Protein AF-A0A0S7EIZ6-F1 (afdb_monomer)

Mean predicted aligned error: 7.86 Å

Secondary structure (DSSP, 8-state):
---------HHHHHHTT----TT-SSGGGTTHHHHHSTTS--SSTTS---THHHHHTTT--SSHHHHHHHHHHIIIIIHHHHHHH-HHHHHHHHHHHHHHHHHHHHHH-TTS---SSHHHHHHHHHHHHHHHHHTTTT-S-HHHHHHHHHHHHHHHHHHTTSTT--HHHHHHHHHHHHHHHHH-

InterPro domains:
  IPR022764 Peptidase S54, rhomboid domain [PF01694] (49-183)
  IPR035952 Rhomboid-like superfamily [G3DSA:1.20.1540.10] (25-184)
  IPR035952 Rhomboid-like superfamily [SSF144091] (43-183)
  IPR051512 Inactive Rhomboid [PTHR45965] (1-184)

Sequence (184 aa):
TKGRCEITSREYCDFMHGYFHEEATLCSQVACMDDVCGLLPFLHPQIPDQFSRLWLSLFLHAGVLHCLVSVFFQMSVLRDLEKLAGWLRISIIYLLSGVTGNLASAIFLPYRAEVGPAGSQFGILACLFVELFQSWQILERPWRAFTKLAAISVFFFSFGLLPWIDNFAHVCGFLSGFFLSFAF

Nearest PDB structures (foldseek):
  8snl-assembly1_B  TM=8.387E-01  e=2.506E-16  Homo sapiens
  6pj9-assembly1_A  TM=7.456E-01  e=3.341E-04  Escherichia coli
  6pjr-assembly1_A  TM=7.896E-01  e=1.558E-03  Escherichia coli
  6pj8-assembly1_A  TM=7.441E-01  e=2.691E-03  Escherichia coli
  4qnz-assembly1_A  TM=6.427E-01  e=1.809E-03  Escherichia coli str. K-12 substr. MC4100

Foldseek 3Di:
DQDDDDPDDPVVCVVVVHDDDPVDPDPLQDLCCCSVVVPDDDPDSRDPPPPVCLQVLAVDAPDDVRVVVQVVLCVPQVVVVCVVVNDVLLVVQQRVQQSQLLVQC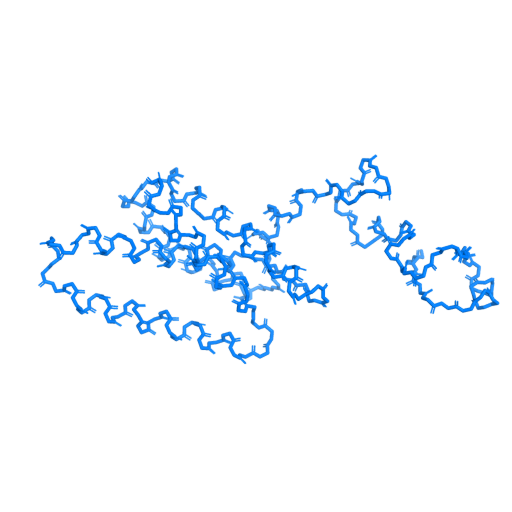CVVPVPDDHGHSLSSSLLSLLLVVVVLVVCVVVDPCSVVVVVVSVVVLVVVLVCCVDPPRRNSSNVSSNVSSNVSSVVD

Organism: NCBI:txid188132

Radius of gyration: 21.21 Å; Cα contacts (8 Å, |Δi|>4): 204; chains: 1; bounding box: 48×32×67 Å

pLDDT: mean 88.48, std 9.5, range [41.59, 97.62]

Solvent-accessible surface area (backbone atoms only — not comparable to full-atom values): 10431 Å² total; per-residue (Å²): 131,86,86,75,84,72,97,71,55,65,70,58,32,56,73,69,72,54,85,78,62,90,91,47,93,50,66,83,73,43,76,45,52,56,76,76,52,59,89,54,85,66,92,45,87,92,47,98,70,66,66,64,52,56,64,52,31,44,77,37,57,92,40,70,68,57,42,53,54,52,50,52,46,40,70,57,55,48,49,53,47,28,74,73,70,34,59,69,53,48,50,51,32,32,52,54,7,20,38,47,0,53,50,44,26,49,70,78,38,72,91,55,92,79,60,28,42,58,11,12,55,31,5,49,54,26,30,53,51,52,54,48,63,73,41,39,88,76,43,95,53,43,68,61,54,47,52,52,53,49,52,54,50,53,53,57,58,53,53,32,75,41,90,94,41,65,46,52,14,33,51,41,0,21,54,44,6,38,56,43,54,73,76,100

Structure (mmCIF, N/CA/C/O backbone):
data_AF-A0A0S7EIZ6-F1
#
_entry.id   AF-A0A0S7EIZ6-F1
#
loop_
_atom_site.group_PDB
_atom_site.id
_atom_site.type_symbol
_atom_site.label_atom_id
_atom_site.label_alt_id
_atom_site.label_comp_id
_atom_site.label_asym_id
_atom_site.label_entity_id
_atom_site.label_seq_id
_atom_site.pdbx_PDB_ins_code
_atom_site.Cartn_x
_atom_site.Cartn_y
_atom_site.Cartn_z
_atom_site.occupancy
_atom_site.B_iso_or_equiv
_atom_site.auth_seq_id
_atom_site.auth_comp_id
_atom_site.auth_asym_id
_atom_site.auth_atom_id
_atom_site.pdbx_PDB_model_num
ATOM 1 N N . THR A 1 1 ? 8.804 0.385 -34.690 1.00 41.59 1 THR A N 1
ATOM 2 C CA . THR A 1 1 ? 9.490 -0.887 -34.370 1.00 41.59 1 THR A CA 1
ATOM 3 C C . THR A 1 1 ? 9.829 -0.853 -32.897 1.00 41.59 1 THR A C 1
ATOM 5 O O . THR A 1 1 ? 10.425 0.119 -32.466 1.00 41.59 1 THR A O 1
ATOM 8 N N . LYS A 1 2 ? 9.354 -1.812 -32.091 1.00 50.50 2 LYS A N 1
ATOM 9 C CA . LYS A 1 2 ? 9.705 -1.857 -30.661 1.00 50.50 2 LYS A CA 1
ATOM 10 C C . LYS A 1 2 ? 11.176 -2.263 -30.558 1.00 50.50 2 LYS A C 1
ATOM 12 O O . LYS A 1 2 ? 11.486 -3.390 -30.941 1.00 50.50 2 LYS A O 1
ATOM 17 N N . GLY A 1 3 ? 12.046 -1.362 -30.104 1.00 61.06 3 GLY A N 1
ATOM 18 C CA . GLY A 1 3 ? 13.404 -1.727 -29.707 1.00 61.06 3 GLY A CA 1
ATOM 19 C C . GLY A 1 3 ? 13.318 -2.788 -28.614 1.00 61.06 3 GLY A C 1
ATOM 20 O O . GLY A 1 3 ? 12.501 -2.676 -27.700 1.00 61.06 3 GLY A O 1
ATOM 21 N N . ARG A 1 4 ? 14.065 -3.881 -28.758 1.00 68.44 4 ARG A N 1
ATOM 22 C CA . ARG A 1 4 ? 14.207 -4.898 -27.714 1.00 68.44 4 ARG A CA 1
ATOM 23 C C . ARG A 1 4 ? 15.668 -4.907 -27.313 1.00 68.44 4 ARG A C 1
ATOM 25 O O . ARG A 1 4 ? 16.526 -5.076 -28.173 1.00 68.44 4 ARG A O 1
ATOM 32 N N . CYS A 1 5 ? 15.938 -4.710 -26.030 1.00 75.88 5 CYS A N 1
ATOM 33 C CA . CYS A 1 5 ? 17.260 -4.960 -25.485 1.00 75.88 5 CYS A CA 1
ATOM 34 C C . CYS A 1 5 ? 17.350 -6.441 -25.126 1.00 75.88 5 CYS A C 1
ATOM 36 O O . CYS A 1 5 ? 16.536 -6.949 -24.355 1.00 75.88 5 CYS A O 1
ATOM 38 N N . GLU A 1 6 ? 18.311 -7.130 -25.720 1.00 77.94 6 GLU A N 1
ATOM 39 C CA . GLU A 1 6 ? 18.536 -8.555 -25.527 1.00 77.94 6 GLU A CA 1
ATOM 40 C C . GLU A 1 6 ? 20.036 -8.780 -25.355 1.00 77.94 6 GLU A C 1
ATOM 42 O O . GLU A 1 6 ? 20.843 -8.193 -26.078 1.00 77.94 6 GLU A O 1
ATOM 47 N N . ILE A 1 7 ? 20.412 -9.610 -24.381 1.00 82.81 7 ILE A N 1
ATOM 48 C CA . ILE A 1 7 ? 21.804 -10.026 -24.211 1.00 82.81 7 ILE A CA 1
ATOM 49 C C . ILE A 1 7 ? 22.096 -11.029 -25.323 1.00 82.81 7 ILE A C 1
ATOM 51 O O . ILE A 1 7 ? 21.592 -12.150 -25.309 1.00 82.81 7 ILE A O 1
ATOM 55 N N . THR A 1 8 ? 22.877 -10.605 -26.308 1.00 87.00 8 THR A N 1
ATOM 56 C CA . THR A 1 8 ? 23.154 -11.377 -27.521 1.00 87.00 8 THR A CA 1
ATOM 57 C C . THR A 1 8 ? 24.602 -11.181 -27.972 1.00 87.00 8 THR A C 1
ATOM 59 O O . THR A 1 8 ? 25.347 -10.429 -27.346 1.00 87.00 8 THR A O 1
ATOM 62 N N . SER A 1 9 ? 25.040 -11.879 -29.020 1.00 90.50 9 SER A N 1
ATOM 63 C CA . SER A 1 9 ? 26.362 -11.660 -29.617 1.00 90.50 9 SER A CA 1
ATOM 64 C C . SER A 1 9 ? 26.384 -10.385 -30.467 1.00 90.50 9 SER A C 1
ATOM 66 O O . SER A 1 9 ? 25.357 -9.962 -31.005 1.00 90.50 9 SER A O 1
ATOM 68 N N . ARG A 1 10 ? 27.570 -9.780 -30.638 1.00 89.75 10 ARG A N 1
ATOM 69 C CA . ARG A 1 10 ? 27.755 -8.610 -31.518 1.00 89.75 10 ARG A CA 1
ATOM 70 C C . ARG A 1 10 ? 27.258 -8.888 -32.936 1.00 89.75 10 ARG A C 1
ATOM 72 O O . ARG A 1 10 ? 26.499 -8.098 -33.476 1.00 89.75 10 ARG A O 1
ATOM 79 N N . GLU A 1 11 ? 27.601 -10.052 -33.479 1.00 93.56 11 GLU A N 1
ATOM 80 C CA . GLU A 1 11 ? 27.203 -10.487 -34.823 1.00 93.56 11 GLU A CA 1
ATOM 81 C C . GLU A 1 11 ? 25.679 -10.515 -35.002 1.00 93.56 11 GLU A C 1
ATOM 83 O O . GLU A 1 11 ? 25.159 -10.065 -36.020 1.00 93.56 11 GLU A O 1
ATOM 88 N N . TYR A 1 12 ? 24.949 -11.013 -33.999 1.00 90.31 12 TYR A N 1
ATOM 89 C CA . TYR A 1 12 ? 23.490 -11.047 -34.038 1.00 90.31 12 TYR A CA 1
ATOM 90 C C . TYR A 1 12 ? 22.878 -9.649 -33.883 1.00 90.31 12 TYR A C 1
ATOM 92 O O . TYR A 1 12 ? 21.894 -9.328 -34.549 1.00 90.31 12 TYR A O 1
ATOM 100 N N . CYS A 1 13 ? 23.460 -8.798 -33.033 1.00 88.50 13 CYS A N 1
ATOM 101 C CA . CYS A 1 13 ? 23.033 -7.406 -32.892 1.00 88.50 13 CYS A CA 1
ATOM 102 C C . CYS A 1 13 ? 23.200 -6.634 -34.212 1.00 88.50 13 CYS A C 1
ATOM 104 O O . CYS A 1 13 ? 22.254 -5.983 -34.659 1.00 88.50 13 CYS A O 1
ATOM 106 N N . ASP A 1 14 ? 24.352 -6.789 -34.869 1.00 91.38 14 ASP A N 1
ATOM 107 C CA . ASP A 1 14 ? 24.655 -6.176 -36.165 1.00 91.38 14 ASP A CA 1
ATOM 108 C C . ASP A 1 14 ? 23.713 -6.696 -37.263 1.00 91.38 14 ASP A C 1
ATOM 110 O O . ASP A 1 14 ? 23.188 -5.913 -38.059 1.00 91.38 14 ASP A O 1
ATOM 114 N N . PHE A 1 15 ? 23.425 -8.005 -37.268 1.00 93.19 15 PHE A N 1
ATOM 115 C CA . PHE A 1 15 ? 22.455 -8.627 -38.177 1.00 93.19 15 PHE A CA 1
ATOM 116 C C . PHE A 1 15 ? 21.044 -8.043 -38.023 1.00 93.19 15 PHE A C 1
ATOM 118 O O . PHE A 1 15 ? 20.347 -7.823 -39.012 1.00 93.19 15 PHE A O 1
ATOM 125 N N . MET A 1 16 ? 20.630 -7.752 -36.790 1.00 89.44 16 MET A N 1
ATOM 126 C CA . MET A 1 16 ? 19.333 -7.143 -36.484 1.00 89.44 16 MET A CA 1
ATOM 127 C C . MET A 1 16 ? 19.317 -5.616 -36.659 1.00 89.44 16 MET A C 1
ATOM 129 O O . MET A 1 16 ? 18.307 -4.984 -36.343 1.00 89.44 16 MET A O 1
ATOM 133 N N . HIS A 1 17 ? 20.408 -5.018 -37.155 1.00 89.00 17 HIS A N 1
ATOM 134 C CA . HIS A 1 17 ? 20.597 -3.567 -37.256 1.00 89.00 17 HIS A CA 1
ATOM 135 C C . HIS A 1 17 ? 20.418 -2.840 -35.908 1.00 89.00 17 HIS A C 1
ATOM 137 O O . HIS A 1 17 ? 19.857 -1.743 -35.846 1.00 89.00 17 HIS A O 1
ATOM 143 N N . GLY A 1 18 ? 20.854 -3.480 -34.820 1.00 82.12 18 GLY A N 1
ATOM 144 C CA . GLY A 1 18 ? 20.857 -2.929 -33.468 1.00 82.12 18 GLY A CA 1
ATOM 145 C C . GLY A 1 18 ? 22.129 -2.139 -33.139 1.00 82.12 18 GLY A C 1
ATOM 146 O O . GLY A 1 18 ? 23.011 -1.962 -33.975 1.00 82.12 18 GLY A O 1
ATOM 147 N N . TYR A 1 19 ? 22.220 -1.662 -31.896 1.00 84.62 19 TYR A N 1
ATOM 148 C CA . TYR A 1 19 ? 23.413 -1.009 -31.354 1.00 84.62 19 TYR A CA 1
ATOM 149 C C . TYR A 1 19 ? 23.978 -1.846 -30.200 1.00 84.62 19 TYR A C 1
ATOM 151 O O . TYR A 1 19 ? 23.283 -2.099 -29.212 1.00 84.62 19 TYR A O 1
ATOM 159 N N . PHE A 1 20 ? 25.229 -2.295 -30.335 1.00 86.50 20 PHE A N 1
ATOM 160 C CA . PHE A 1 20 ? 25.876 -3.195 -29.380 1.00 86.50 20 PHE A CA 1
ATOM 161 C C . PHE A 1 20 ? 26.676 -2.425 -28.323 1.00 86.50 20 PHE A C 1
ATOM 163 O O . PHE A 1 20 ? 27.546 -1.622 -28.659 1.00 86.50 20 PHE A O 1
ATOM 170 N N . HIS A 1 21 ? 26.436 -2.712 -27.043 1.00 85.88 21 HIS A N 1
ATOM 171 C CA . HIS A 1 21 ? 27.147 -2.093 -25.922 1.00 85.88 21 HIS A CA 1
ATOM 172 C C . HIS A 1 21 ? 28.127 -3.091 -25.285 1.00 85.88 21 HIS A C 1
ATOM 174 O O . HIS A 1 21 ? 27.709 -3.954 -24.522 1.00 85.88 21 HIS A O 1
ATOM 180 N N . GLU A 1 22 ? 29.428 -2.969 -25.574 1.00 84.00 22 GLU A N 1
ATOM 181 C CA . GLU A 1 22 ? 30.459 -3.900 -25.062 1.00 84.00 22 GLU A CA 1
ATOM 182 C C . GLU A 1 22 ? 30.686 -3.815 -23.549 1.00 84.00 22 GLU A C 1
ATOM 184 O O . GLU A 1 22 ? 31.005 -4.819 -22.920 1.00 84.00 22 GLU A O 1
ATOM 189 N N . GLU A 1 23 ? 30.523 -2.630 -22.959 1.00 82.19 23 GLU A N 1
ATOM 190 C CA . GLU A 1 23 ? 30.764 -2.401 -21.526 1.00 82.19 23 GLU A CA 1
ATOM 191 C C . GLU A 1 23 ? 29.553 -2.753 -20.644 1.00 82.19 23 GLU A C 1
ATOM 193 O O . GLU A 1 23 ? 29.640 -2.719 -19.416 1.00 82.19 23 GLU A O 1
ATOM 198 N N . ALA A 1 24 ? 28.418 -3.102 -21.257 1.00 77.81 24 ALA A N 1
ATOM 199 C CA . ALA A 1 24 ? 27.192 -3.450 -20.555 1.00 77.81 24 ALA A CA 1
ATOM 200 C C . ALA A 1 24 ? 27.045 -4.974 -20.460 1.00 77.81 24 ALA A C 1
ATOM 202 O O . ALA A 1 24 ? 26.916 -5.672 -21.462 1.00 77.81 24 ALA A O 1
ATOM 203 N N . THR A 1 25 ? 27.021 -5.494 -19.236 1.00 73.00 25 THR A N 1
ATOM 204 C CA . THR A 1 25 ? 26.761 -6.909 -18.943 1.00 73.00 25 THR A CA 1
ATOM 205 C C . THR A 1 25 ? 25.290 -7.180 -18.618 1.00 73.00 25 THR A C 1
ATOM 207 O O . THR A 1 25 ? 24.849 -8.325 -18.701 1.00 73.00 25 THR A O 1
ATOM 210 N N . LEU A 1 26 ? 24.507 -6.142 -18.294 1.00 69.06 26 LEU A N 1
ATOM 211 C CA . LEU A 1 26 ? 23.059 -6.202 -18.079 1.00 69.06 26 LEU A CA 1
ATOM 212 C C . LEU A 1 26 ? 22.307 -5.203 -18.968 1.00 69.06 26 LEU A C 1
ATOM 214 O O . LEU A 1 26 ? 22.746 -4.071 -19.167 1.00 69.06 26 LEU A O 1
ATOM 218 N N . CYS A 1 27 ? 21.094 -5.569 -19.400 1.00 66.38 27 CYS A N 1
ATOM 219 C CA . CYS A 1 27 ? 20.189 -4.675 -20.140 1.00 66.38 27 CYS A CA 1
ATOM 220 C C . CYS A 1 27 ? 19.827 -3.393 -19.369 1.00 66.38 27 CYS A C 1
ATOM 222 O O . CYS A 1 27 ? 19.434 -2.399 -19.972 1.00 66.38 27 CYS A O 1
ATOM 224 N N . SER A 1 28 ? 19.954 -3.397 -18.040 1.00 63.25 28 SER A N 1
ATOM 225 C CA . SER A 1 28 ? 19.718 -2.221 -17.197 1.00 63.25 28 SER A CA 1
ATOM 226 C C . SER A 1 28 ? 20.809 -1.151 -17.309 1.00 63.25 28 SER A C 1
ATOM 228 O O . SER A 1 28 ? 20.596 -0.040 -16.843 1.00 63.25 28 SER A O 1
ATOM 230 N N . GLN A 1 29 ? 21.976 -1.476 -17.880 1.00 65.56 29 GLN A N 1
ATOM 231 C CA . GLN A 1 29 ? 23.107 -0.549 -18.054 1.00 65.56 29 GLN A CA 1
ATOM 232 C C . GLN A 1 29 ? 23.065 0.201 -19.392 1.00 65.56 29 GLN A C 1
ATOM 234 O O . GLN A 1 29 ? 23.921 1.037 -19.667 1.00 65.56 29 GLN A O 1
ATOM 239 N N . VAL A 1 30 ? 22.084 -0.105 -20.237 1.00 71.56 30 VAL A N 1
ATOM 240 C CA . VAL A 1 30 ? 21.821 0.611 -21.486 1.00 71.56 30 VAL A CA 1
ATOM 241 C C . VAL A 1 30 ? 20.496 1.358 -21.359 1.00 71.56 30 VAL A C 1
ATOM 243 O O . VAL A 1 30 ? 19.692 1.042 -20.480 1.00 71.56 30 VAL A O 1
ATOM 246 N N . ALA A 1 31 ? 20.234 2.327 -22.243 1.00 67.31 31 ALA A N 1
ATOM 247 C CA . ALA A 1 31 ? 19.031 3.178 -22.235 1.00 67.31 31 ALA A CA 1
ATOM 248 C C . ALA A 1 31 ? 17.704 2.423 -22.510 1.00 67.31 31 ALA A C 1
ATOM 250 O O . ALA A 1 31 ? 16.723 2.999 -22.962 1.00 67.31 31 ALA A O 1
ATOM 251 N N . CYS A 1 32 ? 17.651 1.122 -22.225 1.00 68.19 32 CYS A N 1
ATOM 252 C CA . CYS A 1 32 ? 16.447 0.308 -22.256 1.00 68.19 32 CYS A CA 1
ATOM 253 C C . CYS A 1 32 ? 15.482 0.655 -21.111 1.00 68.19 32 CYS A C 1
ATOM 255 O O . CYS A 1 32 ? 14.297 0.327 -21.197 1.00 68.19 32 CYS A O 1
ATOM 257 N N . MET A 1 33 ? 15.957 1.302 -20.036 1.00 68.56 33 MET A N 1
ATOM 258 C CA . MET A 1 33 ? 15.058 1.762 -18.976 1.00 68.56 33 MET A CA 1
ATOM 259 C C . MET A 1 33 ? 14.028 2.755 -19.518 1.00 68.56 33 MET A C 1
ATOM 261 O O . MET A 1 33 ? 12.870 2.619 -19.153 1.00 68.56 33 MET A O 1
ATOM 265 N N . ASP A 1 34 ? 14.370 3.659 -20.438 1.00 69.69 34 ASP A N 1
ATOM 266 C CA . ASP A 1 34 ? 13.396 4.581 -21.050 1.00 69.69 34 ASP A CA 1
ATOM 267 C C . ASP A 1 34 ? 12.267 3.832 -21.778 1.00 69.69 34 ASP A C 1
ATOM 269 O O . ASP A 1 34 ? 11.090 4.154 -21.602 1.00 69.69 34 ASP A O 1
ATOM 273 N N . ASP A 1 35 ? 12.607 2.778 -22.522 1.00 68.62 35 ASP A N 1
ATOM 274 C CA . ASP A 1 35 ? 11.641 1.981 -23.287 1.00 68.62 35 ASP A CA 1
ATOM 275 C C . ASP A 1 35 ? 10.725 1.128 -22.393 1.00 68.62 35 ASP A C 1
ATOM 277 O O . ASP A 1 35 ? 9.543 0.936 -22.694 1.00 68.62 35 ASP A O 1
ATOM 281 N N . VAL A 1 36 ? 11.252 0.603 -21.282 1.00 71.94 36 VAL A N 1
ATOM 282 C CA . VAL A 1 36 ? 10.493 -0.235 -20.334 1.00 71.94 36 VAL A CA 1
ATOM 283 C C . VAL A 1 36 ? 9.714 0.625 -19.335 1.00 71.94 36 VAL A C 1
ATOM 285 O O . VAL A 1 36 ? 8.592 0.297 -18.943 1.00 71.94 36 VAL A O 1
ATOM 288 N N . CYS A 1 37 ? 10.295 1.750 -18.930 1.00 76.31 37 CYS A N 1
ATOM 289 C CA . CYS A 1 37 ? 9.823 2.620 -17.866 1.00 76.31 37 CYS A CA 1
ATOM 290 C C . CYS A 1 37 ? 9.266 3.966 -18.380 1.00 76.31 37 CYS A C 1
ATOM 292 O O . CYS A 1 37 ? 9.283 4.961 -17.653 1.00 76.31 37 CYS A O 1
ATOM 294 N N . GLY A 1 38 ? 8.680 3.982 -19.578 1.00 73.56 38 GLY A N 1
ATOM 295 C CA . GLY A 1 38 ? 8.291 5.196 -20.308 1.00 73.56 38 GLY A CA 1
ATOM 296 C C . GLY A 1 38 ? 7.014 5.931 -19.871 1.00 73.56 38 GLY A C 1
ATOM 297 O O . GLY A 1 38 ? 6.439 6.652 -20.680 1.00 73.56 38 GLY A O 1
ATOM 298 N N . LEU A 1 39 ? 6.525 5.768 -18.632 1.00 80.62 39 LEU A N 1
ATOM 299 C CA . LEU A 1 39 ? 5.374 6.565 -18.160 1.00 80.62 39 LEU A CA 1
ATOM 300 C C . LEU A 1 39 ? 5.742 8.054 -18.026 1.00 80.62 39 LEU A C 1
ATOM 302 O O . LEU A 1 39 ? 4.926 8.927 -18.307 1.00 80.62 39 LEU A O 1
ATOM 306 N N . LEU A 1 40 ? 6.970 8.327 -17.584 1.00 82.44 40 LEU A N 1
ATOM 307 C CA . LEU A 1 40 ? 7.569 9.654 -17.456 1.00 82.44 40 LEU A CA 1
ATOM 308 C C . LEU A 1 40 ? 9.020 9.568 -17.958 1.00 82.44 40 LEU A C 1
ATOM 310 O O . LEU A 1 40 ? 9.629 8.514 -17.794 1.00 82.44 40 LEU A O 1
ATOM 314 N N . PRO A 1 41 ? 9.592 10.625 -18.556 1.00 81.00 41 PRO A N 1
ATOM 315 C CA . PRO A 1 41 ? 11.003 10.620 -18.938 1.00 81.00 41 PRO A CA 1
ATOM 316 C C . PRO A 1 41 ? 11.911 10.619 -17.697 1.00 81.00 41 PRO A C 1
ATOM 318 O O . PRO A 1 41 ? 11.531 11.155 -16.653 1.00 81.00 41 PRO A O 1
ATOM 321 N N . PHE A 1 42 ? 13.104 10.033 -17.808 1.00 82.00 42 PHE A N 1
ATOM 322 C CA . PHE A 1 42 ? 14.162 10.171 -16.800 1.00 82.00 42 PHE A CA 1
ATOM 323 C C . PHE A 1 42 ? 14.793 11.569 -16.916 1.00 82.00 42 PHE A C 1
ATOM 325 O O . PHE A 1 42 ? 15.006 12.056 -18.028 1.00 82.00 42 PHE A O 1
ATOM 332 N N . LEU A 1 43 ? 15.099 12.238 -15.795 1.00 84.56 43 LEU A N 1
ATOM 333 C CA . LEU A 1 43 ? 15.853 13.505 -15.828 1.00 84.56 43 LEU A CA 1
ATOM 334 C C . LEU A 1 43 ? 17.332 13.226 -16.096 1.00 84.56 43 LEU A C 1
ATOM 336 O O . LEU A 1 43 ? 17.990 13.982 -16.810 1.00 84.56 43 LEU A O 1
ATOM 340 N N . HIS A 1 44 ? 17.843 12.125 -15.543 1.00 80.06 44 HIS A N 1
ATOM 341 C CA . HIS A 1 44 ? 19.197 11.639 -15.784 1.00 80.06 44 HIS A CA 1
ATOM 342 C C . HIS A 1 44 ? 19.156 10.208 -16.342 1.00 80.06 44 HIS A C 1
ATOM 344 O O . HIS A 1 44 ? 18.901 9.281 -15.580 1.00 80.06 44 HIS A O 1
ATOM 350 N N . PRO A 1 45 ? 19.497 9.985 -17.627 1.00 72.50 45 PRO A N 1
ATOM 351 C CA . PRO A 1 45 ? 19.406 8.665 -18.271 1.00 72.50 45 PRO A CA 1
ATOM 352 C C . PRO A 1 45 ? 20.225 7.543 -17.611 1.00 72.50 45 PRO A C 1
ATOM 354 O O . PRO A 1 45 ? 20.000 6.370 -17.881 1.00 72.50 45 PRO A O 1
ATOM 357 N N . GLN A 1 46 ? 21.200 7.898 -16.770 1.00 70.69 46 GLN A N 1
ATOM 358 C CA . GLN A 1 46 ? 22.090 6.963 -16.073 1.00 70.69 46 GLN A CA 1
ATOM 359 C C . GLN A 1 46 ? 21.664 6.686 -14.621 1.00 70.69 46 GLN A C 1
ATOM 361 O O . GLN A 1 46 ? 22.329 5.922 -13.923 1.00 70.69 46 GLN A O 1
ATOM 366 N N . ILE A 1 47 ? 20.601 7.333 -14.127 1.00 78.38 47 ILE A N 1
ATOM 367 C CA . ILE A 1 47 ? 20.157 7.241 -12.732 1.00 78.38 47 ILE A CA 1
ATOM 368 C C . ILE A 1 47 ? 18.665 6.895 -12.708 1.00 78.38 47 ILE A C 1
ATOM 370 O O . ILE A 1 47 ? 17.871 7.610 -13.313 1.00 78.38 47 ILE A O 1
ATOM 374 N N . PRO A 1 48 ? 18.242 5.854 -11.968 1.00 76.44 48 PRO A N 1
ATOM 375 C CA . PRO A 1 48 ? 16.827 5.568 -11.786 1.00 76.44 48 PRO A CA 1
ATOM 376 C C . PRO A 1 48 ? 16.192 6.597 -10.837 1.00 76.44 48 PRO A C 1
ATOM 378 O O . PRO A 1 48 ? 16.151 6.409 -9.625 1.00 76.44 48 PRO A O 1
ATOM 381 N N . ASP A 1 49 ? 15.697 7.701 -11.390 1.00 84.81 49 ASP A N 1
ATOM 382 C CA . ASP A 1 49 ? 15.177 8.872 -10.667 1.00 84.81 49 ASP A CA 1
ATOM 383 C C . ASP A 1 49 ? 13.638 8.961 -10.643 1.00 84.81 49 ASP A C 1
ATOM 385 O O . ASP A 1 49 ? 13.048 9.931 -10.162 1.00 84.81 49 ASP A O 1
ATOM 389 N N . GLN A 1 50 ? 12.958 7.914 -11.106 1.00 86.06 50 GLN A N 1
ATOM 390 C CA . GLN A 1 50 ? 11.501 7.855 -11.213 1.00 86.06 50 GLN A CA 1
ATOM 391 C C . GLN A 1 50 ? 10.819 7.504 -9.879 1.00 86.06 50 GLN A C 1
ATOM 393 O O . GLN A 1 50 ? 10.049 6.546 -9.778 1.00 86.06 50 GLN A O 1
ATOM 398 N N . PHE A 1 51 ? 11.054 8.314 -8.845 1.00 87.38 51 PHE A N 1
ATOM 399 C CA . PHE A 1 51 ? 10.442 8.153 -7.517 1.00 87.38 51 PHE A CA 1
ATOM 400 C C . PHE A 1 51 ? 8.909 8.184 -7.541 1.00 87.38 51 PHE A C 1
ATOM 402 O O . PHE A 1 51 ? 8.257 7.606 -6.672 1.00 87.38 51 PHE A O 1
ATOM 409 N N . SER A 1 52 ? 8.312 8.805 -8.561 1.00 87.50 52 SER A N 1
ATOM 410 C CA . SER A 1 52 ? 6.866 8.782 -8.802 1.00 87.50 52 SER A CA 1
ATOM 411 C C . SER A 1 52 ? 6.300 7.362 -8.904 1.00 87.50 52 SER A C 1
ATOM 413 O O . SER A 1 52 ? 5.144 7.150 -8.544 1.00 87.50 52 SER A O 1
ATOM 415 N N . ARG A 1 53 ? 7.105 6.371 -9.313 1.00 87.94 53 ARG A N 1
ATOM 416 C CA . ARG A 1 53 ? 6.699 4.959 -9.377 1.00 87.94 53 ARG A CA 1
ATOM 417 C C . ARG A 1 53 ? 6.319 4.384 -8.024 1.00 87.94 53 ARG A C 1
ATOM 419 O O . ARG A 1 53 ? 5.379 3.599 -7.963 1.00 87.94 53 ARG A O 1
ATOM 426 N N . LEU A 1 54 ? 7.001 4.799 -6.954 1.00 88.06 54 LEU A N 1
ATOM 427 C CA . LEU A 1 54 ? 6.693 4.333 -5.602 1.00 88.06 54 LEU 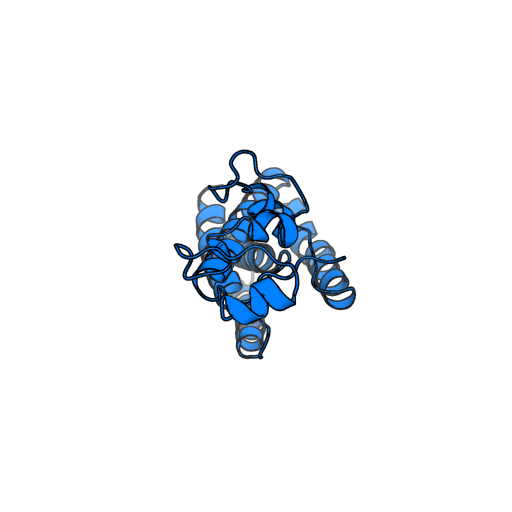A CA 1
ATOM 428 C C . LEU A 1 54 ? 5.255 4.704 -5.227 1.00 88.06 54 LEU A C 1
ATOM 430 O O . LEU A 1 54 ? 4.493 3.854 -4.780 1.00 88.06 54 LEU A O 1
ATOM 434 N N . TRP A 1 55 ? 4.853 5.941 -5.514 1.00 89.50 55 TRP A N 1
ATOM 435 C CA . TRP A 1 55 ? 3.517 6.448 -5.205 1.00 89.50 55 TRP A CA 1
ATOM 436 C C . TRP A 1 55 ? 2.453 5.945 -6.178 1.00 89.50 55 TRP A C 1
ATOM 438 O O . TRP A 1 55 ? 1.387 5.505 -5.761 1.00 89.50 55 TRP A O 1
ATOM 448 N N . LEU A 1 56 ? 2.736 5.979 -7.483 1.00 91.50 56 LEU A N 1
ATOM 449 C CA . LEU A 1 56 ? 1.777 5.575 -8.513 1.00 91.50 56 LEU A CA 1
ATOM 450 C C . LEU A 1 56 ? 1.448 4.083 -8.446 1.00 91.50 56 LEU A C 1
ATOM 452 O O . LEU A 1 56 ? 0.313 3.707 -8.735 1.00 91.50 56 LEU A O 1
ATOM 456 N N . SER A 1 57 ? 2.401 3.248 -8.016 1.00 92.12 57 SER A N 1
ATOM 457 C CA . SER A 1 57 ? 2.182 1.807 -7.848 1.00 92.12 57 SER A CA 1
ATOM 458 C C . SER A 1 57 ? 0.974 1.487 -6.960 1.00 92.12 57 SER A C 1
ATOM 460 O O . SER A 1 57 ? 0.286 0.507 -7.224 1.00 92.12 57 SER A O 1
ATOM 462 N N . LEU A 1 58 ? 0.654 2.348 -5.986 1.00 94.00 58 LEU A N 1
ATOM 463 C CA . LEU A 1 58 ? -0.460 2.178 -5.046 1.00 94.00 58 LEU A CA 1
ATOM 464 C C . LEU A 1 58 ? -1.839 2.273 -5.702 1.00 94.00 58 LEU A C 1
ATOM 466 O O . LEU A 1 58 ? -2.804 1.694 -5.205 1.00 94.00 58 LEU A O 1
ATOM 470 N N . PHE A 1 59 ? -1.944 3.023 -6.798 1.00 92.88 59 PHE A N 1
ATOM 471 C CA . PHE A 1 59 ? -3.208 3.278 -7.492 1.00 92.88 59 PHE A CA 1
ATOM 472 C C . PHE A 1 59 ? -3.429 2.323 -8.673 1.00 92.88 59 PHE A C 1
ATOM 474 O O . PHE A 1 59 ? -4.548 2.186 -9.173 1.00 92.88 59 PHE A O 1
ATOM 481 N N . LEU A 1 60 ? -2.373 1.640 -9.118 1.00 93.00 60 LEU A N 1
ATOM 482 C CA . LEU A 1 60 ? -2.431 0.673 -10.208 1.00 93.00 60 LEU A CA 1
ATOM 483 C C . LEU A 1 60 ? -2.951 -0.675 -9.714 1.00 93.00 60 LEU A C 1
ATOM 485 O O . LEU A 1 60 ? -2.659 -1.095 -8.608 1.00 93.00 60 LEU A O 1
ATOM 489 N N . HIS A 1 61 ? -3.700 -1.388 -10.548 1.00 93.81 61 HIS A N 1
ATOM 490 C CA . HIS A 1 61 ? -4.196 -2.720 -10.214 1.00 93.81 61 HIS A CA 1
ATOM 491 C C . HIS A 1 61 ? -3.896 -3.683 -11.358 1.00 93.81 61 HIS A C 1
ATOM 493 O O . HIS A 1 61 ? -4.055 -3.336 -12.526 1.00 93.81 61 HIS A O 1
ATOM 499 N N . ALA A 1 62 ? -3.508 -4.913 -11.019 1.00 89.75 62 ALA A N 1
ATOM 500 C CA . ALA A 1 62 ? -3.165 -5.950 -11.997 1.00 89.75 62 ALA A CA 1
ATOM 501 C C . ALA A 1 62 ? -4.350 -6.382 -12.892 1.00 89.75 62 ALA A C 1
ATOM 503 O O . ALA A 1 62 ? -4.147 -6.988 -13.940 1.00 89.75 62 ALA A O 1
ATOM 504 N N . GLY A 1 63 ? -5.591 -6.081 -12.495 1.00 91.69 63 GLY A N 1
ATOM 505 C CA . GLY A 1 63 ? -6.786 -6.381 -13.280 1.00 91.69 63 GLY A CA 1
ATOM 506 C C . GLY A 1 63 ? -8.079 -5.910 -12.614 1.00 91.69 63 GLY A C 1
ATOM 507 O O . GLY A 1 63 ? -8.075 -5.427 -11.481 1.00 91.69 63 GLY A O 1
ATOM 508 N N . VAL A 1 64 ? -9.204 -6.086 -13.316 1.00 94.88 64 VAL A N 1
ATOM 509 C CA . VAL A 1 64 ? -10.531 -5.621 -12.867 1.00 94.88 64 VAL A CA 1
ATOM 510 C C . VAL A 1 64 ? -10.951 -6.288 -11.559 1.00 94.88 64 VAL A C 1
ATOM 512 O O . VAL A 1 64 ? -11.396 -5.600 -10.648 1.00 94.88 64 VAL A O 1
ATOM 515 N N . LEU A 1 65 ? -10.763 -7.607 -11.428 1.00 91.69 65 LEU A N 1
ATOM 516 C CA . LEU A 1 65 ? -11.116 -8.326 -10.200 1.00 91.69 65 LEU A CA 1
ATOM 517 C C . LEU A 1 65 ? -10.305 -7.823 -8.998 1.00 91.69 65 LEU A C 1
ATOM 519 O O . LEU A 1 65 ? -10.876 -7.570 -7.943 1.00 91.69 65 LEU A O 1
ATOM 523 N N . HIS A 1 66 ? -8.995 -7.626 -9.179 1.00 91.31 66 HIS A N 1
ATOM 524 C CA . HIS A 1 66 ? -8.130 -7.073 -8.138 1.00 91.31 66 HIS A CA 1
ATOM 525 C C . HIS A 1 66 ? -8.598 -5.665 -7.730 1.00 91.31 66 HIS A C 1
ATOM 527 O O . HIS A 1 66 ? -8.755 -5.395 -6.544 1.00 91.31 66 HIS A O 1
ATOM 533 N N . CYS A 1 67 ? -8.922 -4.801 -8.696 1.00 95.06 67 CYS A N 1
ATOM 534 C CA . CYS A 1 67 ? -9.478 -3.474 -8.425 1.00 95.06 67 CYS A CA 1
ATOM 535 C C . CYS A 1 67 ? -10.798 -3.535 -7.636 1.00 95.06 67 CYS A C 1
ATOM 537 O O . CYS A 1 67 ? -10.939 -2.859 -6.620 1.00 95.06 67 CYS A O 1
ATOM 539 N N . LEU A 1 68 ? -11.744 -4.385 -8.046 1.00 96.06 68 LEU A N 1
ATOM 540 C CA . LEU A 1 68 ? -13.038 -4.522 -7.370 1.00 96.06 68 LEU A CA 1
ATOM 541 C C . LEU A 1 68 ? -12.890 -4.977 -5.914 1.00 96.06 68 LEU A C 1
ATOM 543 O O . LEU A 1 68 ? -13.537 -4.412 -5.033 1.00 96.06 68 LEU A O 1
ATOM 547 N N . VAL A 1 69 ? -12.028 -5.963 -5.653 1.00 92.31 69 VAL A N 1
ATOM 548 C CA . VAL A 1 69 ? -11.756 -6.444 -4.289 1.00 92.31 69 VAL A CA 1
ATOM 549 C C . VAL A 1 69 ? -11.112 -5.342 -3.447 1.00 92.31 69 VAL A C 1
ATOM 551 O O . VAL A 1 69 ? -11.537 -5.113 -2.313 1.00 92.31 69 VAL A O 1
ATOM 554 N N . SER A 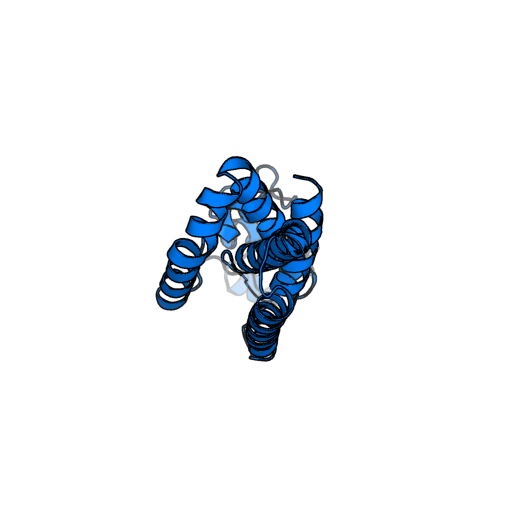1 70 ? -10.148 -4.610 -4.009 1.00 94.06 70 SER A N 1
ATOM 555 C CA . SER A 1 70 ? -9.482 -3.509 -3.311 1.00 94.06 70 SER A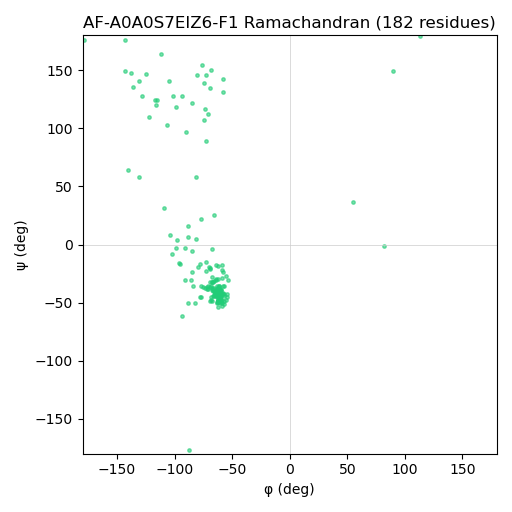 CA 1
ATOM 556 C C . SER 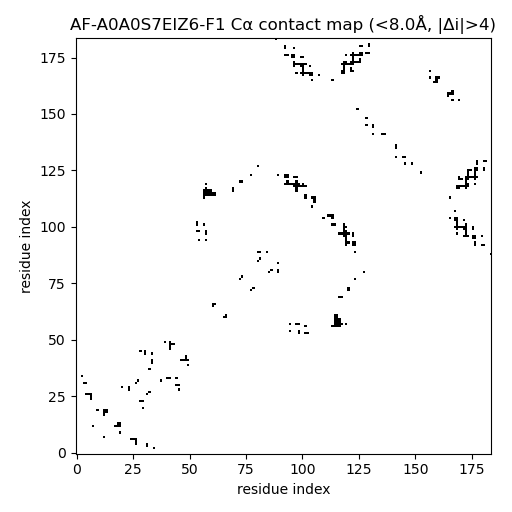A 1 70 ? -10.430 -2.364 -2.966 1.00 94.06 70 SER A C 1
ATOM 558 O O . SER A 1 70 ? -10.427 -1.888 -1.830 1.00 94.06 70 SER A O 1
ATOM 560 N N . VAL A 1 71 ? -11.288 -1.959 -3.903 1.00 95.19 71 VAL A N 1
ATOM 561 C CA . VAL A 1 71 ? -12.310 -0.928 -3.668 1.00 95.19 71 VAL A CA 1
ATOM 562 C C . VAL A 1 71 ? -13.337 -1.409 -2.647 1.00 95.19 71 VAL A C 1
ATOM 564 O O . VAL A 1 71 ? -13.716 -0.648 -1.761 1.00 95.19 71 VAL A O 1
ATOM 567 N N . PHE A 1 72 ? -13.763 -2.672 -2.708 1.00 95.50 72 PHE A N 1
ATOM 568 C CA . PHE A 1 72 ? -14.680 -3.230 -1.715 1.00 95.50 72 PHE A CA 1
ATOM 569 C C . PHE A 1 72 ? -14.086 -3.182 -0.300 1.00 95.50 72 PHE A C 1
ATOM 571 O O . PHE A 1 72 ? -14.768 -2.765 0.641 1.00 95.50 72 PHE A O 1
ATOM 578 N N . PHE A 1 73 ? -12.808 -3.549 -0.150 1.00 93.19 73 PHE A N 1
ATOM 579 C CA . PHE A 1 73 ? -12.098 -3.435 1.123 1.00 93.19 73 PHE A CA 1
ATOM 580 C C . PHE A 1 73 ? -12.037 -1.981 1.605 1.00 93.19 73 PHE A C 1
ATOM 582 O O . PHE A 1 73 ? -12.375 -1.707 2.756 1.00 93.19 73 PHE A O 1
ATOM 589 N N . GLN A 1 74 ? -11.668 -1.039 0.732 1.00 93.69 74 GLN A N 1
ATOM 590 C CA . GLN A 1 74 ? -11.601 0.382 1.080 1.00 93.69 74 GLN A CA 1
ATOM 591 C C . GLN A 1 74 ? -12.973 0.931 1.505 1.00 93.69 74 GLN A C 1
ATOM 593 O O . GLN A 1 74 ? -13.110 1.554 2.555 1.00 93.69 74 GLN A O 1
ATOM 598 N N . MET A 1 75 ? -14.024 0.644 0.743 1.00 94.88 75 MET A N 1
ATOM 599 C CA . MET A 1 75 ? -15.364 1.158 1.033 1.00 94.88 75 MET A CA 1
ATOM 600 C C . MET A 1 75 ? -15.997 0.550 2.288 1.00 94.88 75 MET A C 1
ATOM 602 O O . MET A 1 75 ? -16.904 1.164 2.855 1.00 94.88 75 MET A O 1
ATOM 606 N N . SER A 1 76 ? -15.520 -0.620 2.720 1.00 93.31 76 SER A N 1
ATOM 607 C CA . SER A 1 76 ? -15.999 -1.302 3.924 1.00 93.31 76 SER A CA 1
ATOM 608 C C . SER A 1 76 ? -15.151 -0.950 5.148 1.00 93.31 76 SER A C 1
ATOM 610 O O . SER A 1 76 ? -15.654 -0.383 6.106 1.00 93.31 76 SER A O 1
ATOM 612 N N . VAL A 1 77 ? -13.855 -1.266 5.122 1.00 93.25 77 VAL A N 1
ATOM 613 C CA . VAL A 1 77 ? -12.970 -1.161 6.292 1.00 93.25 77 VAL A CA 1
ATOM 614 C C . VAL A 1 77 ? -12.350 0.227 6.401 1.00 93.25 77 VAL A C 1
ATOM 616 O O . VAL A 1 77 ? -12.414 0.848 7.461 1.00 93.25 77 VAL A O 1
ATOM 619 N N . LEU A 1 78 ? -11.760 0.726 5.310 1.00 94.75 78 LEU A N 1
ATOM 620 C CA . LEU A 1 78 ? -11.034 1.999 5.331 1.00 94.75 78 LEU A CA 1
ATOM 621 C C . LEU A 1 78 ? -11.974 3.166 5.642 1.00 94.75 78 LEU A C 1
ATOM 623 O O . LEU A 1 78 ? -11.644 3.996 6.477 1.00 94.75 78 LEU A O 1
ATOM 627 N N . ARG A 1 79 ? -13.167 3.183 5.035 1.00 95.31 79 ARG A N 1
ATOM 628 C CA . ARG A 1 79 ? -14.199 4.203 5.276 1.00 95.31 79 ARG A CA 1
ATOM 629 C C . ARG A 1 79 ? -14.617 4.293 6.744 1.00 95.31 79 ARG A C 1
ATOM 631 O O . ARG A 1 79 ? -14.856 5.388 7.248 1.00 95.31 79 ARG A O 1
ATOM 638 N N . ASP A 1 80 ? -14.774 3.157 7.415 1.00 94.06 80 ASP A N 1
ATOM 639 C CA . ASP A 1 80 ? -15.200 3.141 8.815 1.00 94.06 80 ASP A CA 1
ATOM 640 C C . ASP A 1 80 ? -14.065 3.588 9.742 1.00 94.06 80 ASP A C 1
ATOM 642 O O . ASP A 1 80 ? -14.303 4.369 10.664 1.00 94.06 80 ASP A O 1
ATOM 646 N N . LEU A 1 81 ? -12.823 3.199 9.436 1.00 93.81 81 LEU A N 1
ATOM 647 C CA . LEU A 1 81 ? -11.641 3.719 10.124 1.00 93.81 81 LEU A CA 1
ATOM 648 C C . LEU A 1 81 ? -11.446 5.220 9.906 1.00 93.81 81 LEU A C 1
ATOM 650 O O . LEU A 1 81 ? -11.131 5.939 10.847 1.00 93.81 81 LEU A O 1
ATOM 654 N N . GLU A 1 82 ? -11.669 5.709 8.690 1.00 95.88 82 GLU A N 1
ATOM 655 C CA . GLU A 1 82 ? -11.565 7.126 8.345 1.00 95.88 82 GLU A CA 1
ATOM 656 C C . GLU A 1 82 ? -12.537 7.984 9.159 1.00 95.88 82 GLU A C 1
ATOM 658 O O . GLU A 1 82 ? -12.164 9.041 9.666 1.00 95.88 82 GLU A O 1
ATOM 663 N N . LYS A 1 83 ? -13.773 7.510 9.343 1.00 94.00 83 LYS A N 1
ATOM 664 C CA . LYS A 1 83 ? -14.764 8.189 10.190 1.00 94.00 83 LYS A CA 1
ATOM 665 C C . LYS A 1 83 ? -14.380 8.190 11.668 1.00 94.00 83 LYS A C 1
ATOM 667 O O . LYS A 1 83 ? -14.763 9.119 12.373 1.00 94.00 83 LYS A O 1
ATOM 672 N N . LEU A 1 84 ? -13.686 7.152 12.135 1.00 91.25 84 LEU A N 1
ATOM 673 C CA . LEU A 1 84 ? -13.305 6.995 13.538 1.00 91.25 84 LEU A CA 1
ATOM 674 C C . LEU A 1 84 ? -12.042 7.795 13.890 1.00 91.25 84 LEU A C 1
ATOM 676 O O . LEU A 1 84 ? -12.037 8.535 14.868 1.00 91.25 84 LEU A O 1
ATOM 680 N N . ALA A 1 85 ? -10.984 7.644 13.093 1.00 91.56 85 ALA A N 1
ATOM 681 C CA . ALA A 1 85 ? -9.643 8.164 13.364 1.00 91.56 85 ALA A CA 1
ATOM 682 C C . ALA A 1 85 ? -9.300 9.442 12.573 1.00 91.56 85 ALA A C 1
ATOM 684 O O . ALA A 1 85 ? -8.272 10.071 12.827 1.00 91.56 85 ALA A O 1
ATOM 685 N N . GLY A 1 86 ? -10.152 9.837 11.623 1.00 95.12 86 GLY A N 1
ATOM 686 C CA . GLY A 1 86 ? -9.973 11.015 10.779 1.00 95.12 86 GLY A CA 1
ATOM 687 C C . GLY A 1 86 ? -9.202 10.740 9.484 1.00 95.12 86 GLY A C 1
ATOM 688 O O . GLY A 1 86 ? -8.301 9.902 9.412 1.00 95.12 86 GLY A O 1
ATOM 689 N N . TRP A 1 87 ? -9.533 11.508 8.445 1.00 95.50 87 TRP A N 1
ATOM 690 C CA . TRP A 1 87 ? -8.999 11.329 7.091 1.00 95.50 87 TRP A CA 1
ATOM 691 C C . TRP A 1 87 ? -7.490 11.538 6.981 1.00 95.50 87 TRP A C 1
ATOM 693 O O . TRP A 1 87 ? -6.820 10.788 6.271 1.00 95.50 87 TRP A O 1
ATOM 703 N N . LEU A 1 88 ? -6.934 12.522 7.695 1.00 96.19 88 LEU A N 1
ATOM 704 C CA . LEU A 1 88 ? -5.521 12.876 7.570 1.00 96.19 88 LEU A CA 1
ATOM 705 C C . LEU A 1 88 ? -4.618 11.757 8.102 1.00 96.19 88 LEU A C 1
ATOM 707 O O . LEU A 1 88 ? -3.708 11.314 7.405 1.00 96.19 88 LEU A O 1
ATOM 711 N N . ARG A 1 89 ? -4.916 11.262 9.309 1.00 95.50 89 ARG A N 1
ATOM 712 C CA . ARG A 1 89 ? -4.182 10.169 9.959 1.00 95.50 89 ARG A CA 1
ATOM 713 C C . ARG A 1 89 ? -4.222 8.901 9.110 1.00 95.50 89 ARG A C 1
ATOM 715 O O . ARG A 1 89 ? -3.179 8.335 8.790 1.00 95.50 89 ARG A O 1
ATOM 722 N N . ILE A 1 90 ? -5.419 8.511 8.669 1.00 96.56 90 ILE A N 1
ATOM 723 C CA . ILE A 1 90 ? -5.610 7.319 7.839 1.00 96.56 90 ILE A CA 1
ATOM 724 C C . ILE A 1 90 ? -4.915 7.453 6.480 1.00 96.56 90 ILE A C 1
ATOM 726 O O . ILE A 1 90 ? -4.287 6.495 6.035 1.00 96.56 90 ILE A O 1
ATOM 730 N N . SER A 1 91 ? -4.936 8.631 5.851 1.00 95.56 91 SER A N 1
ATOM 731 C CA . SER A 1 91 ? -4.240 8.866 4.577 1.00 95.56 91 SER A CA 1
ATOM 732 C C . SER A 1 91 ? -2.722 8.713 4.707 1.00 95.56 91 SER A C 1
ATOM 734 O O . SER A 1 91 ? -2.096 8.082 3.856 1.00 95.56 91 SER A O 1
ATOM 736 N N . ILE A 1 92 ? -2.125 9.245 5.782 1.00 96.44 92 ILE A N 1
ATOM 737 C CA . ILE A 1 92 ? -0.682 9.122 6.045 1.00 96.44 92 ILE A CA 1
ATOM 738 C C . ILE A 1 92 ? -0.302 7.653 6.244 1.00 96.44 92 ILE A C 1
ATOM 740 O O . ILE A 1 92 ? 0.621 7.164 5.591 1.00 96.44 92 ILE A O 1
ATOM 744 N N . ILE A 1 93 ? -1.040 6.936 7.099 1.00 97.19 93 ILE A N 1
ATOM 745 C CA . ILE A 1 93 ? -0.796 5.513 7.365 1.00 97.19 93 ILE A CA 1
ATOM 746 C C . ILE A 1 93 ? -0.934 4.711 6.071 1.00 97.19 93 ILE A C 1
ATOM 748 O O . ILE A 1 93 ? -0.042 3.933 5.739 1.00 97.19 93 ILE A O 1
ATOM 752 N N . TYR A 1 94 ? -2.008 4.930 5.312 1.00 96.88 94 TYR A N 1
ATOM 753 C CA . TYR A 1 94 ? -2.285 4.226 4.064 1.00 96.88 94 TYR A CA 1
ATOM 754 C C . TYR A 1 94 ? -1.160 4.410 3.039 1.00 96.88 94 TYR A C 1
ATOM 756 O O . TYR A 1 94 ? -0.646 3.433 2.492 1.00 96.88 94 TYR A O 1
ATOM 764 N N . LEU A 1 95 ? -0.749 5.652 2.787 1.00 96.25 95 LEU A N 1
ATOM 765 C CA . LEU A 1 95 ? 0.254 5.950 1.770 1.00 96.25 95 LEU A CA 1
ATOM 766 C C . LEU A 1 95 ? 1.643 5.437 2.168 1.00 96.25 95 LEU A C 1
ATOM 768 O O . LEU A 1 95 ? 2.291 4.753 1.379 1.00 96.25 95 LEU A O 1
ATOM 772 N N . LEU A 1 96 ? 2.094 5.721 3.392 1.00 96.94 96 LEU A N 1
ATOM 773 C CA . LEU A 1 96 ? 3.449 5.367 3.822 1.00 96.94 96 LEU A CA 1
ATOM 774 C C . LEU A 1 96 ? 3.628 3.858 4.026 1.00 96.94 96 LEU A C 1
ATOM 776 O O . LEU A 1 96 ? 4.674 3.317 3.654 1.00 96.94 96 LEU A O 1
ATOM 780 N N . SER A 1 97 ? 2.617 3.164 4.561 1.00 97.25 97 SER A N 1
ATOM 781 C CA . SER A 1 97 ? 2.676 1.701 4.692 1.00 97.25 97 SER A CA 1
ATOM 782 C C . SER A 1 97 ? 2.683 1.009 3.332 1.00 97.25 97 SER A C 1
ATOM 784 O O . SER A 1 97 ? 3.442 0.065 3.120 1.00 97.25 97 SER A O 1
ATOM 786 N N . GLY A 1 98 ? 1.917 1.537 2.376 1.00 96.38 98 GLY A N 1
ATOM 787 C CA . GLY A 1 98 ? 1.911 1.057 1.002 1.00 96.38 98 GLY A CA 1
ATOM 788 C C . GLY A 1 98 ? 3.251 1.231 0.298 1.00 96.38 98 GLY A C 1
ATOM 789 O O . GLY A 1 98 ? 3.775 0.266 -0.249 1.00 96.38 98 GLY A O 1
ATOM 790 N N . VAL A 1 99 ? 3.833 2.438 0.342 1.00 96.19 99 VAL A N 1
ATOM 791 C CA . VAL A 1 99 ? 5.162 2.693 -0.244 1.00 96.19 99 VAL A CA 1
ATOM 792 C C . VAL A 1 99 ? 6.203 1.756 0.366 1.00 96.19 99 VAL A C 1
ATOM 794 O O . VAL A 1 99 ? 6.994 1.164 -0.363 1.00 96.19 99 VAL A O 1
ATOM 797 N N . THR A 1 100 ? 6.184 1.587 1.690 1.00 96.25 100 THR A N 1
ATOM 798 C CA . THR A 1 100 ? 7.136 0.713 2.390 1.00 96.25 100 THR A CA 1
ATOM 799 C C . THR A 1 100 ? 6.954 -0.756 1.999 1.00 96.25 100 THR A C 1
ATOM 801 O O . THR A 1 100 ? 7.943 -1.448 1.769 1.00 96.25 100 THR A O 1
ATOM 804 N N . GLY A 1 101 ? 5.709 -1.231 1.882 1.00 95.50 101 GLY A N 1
ATOM 805 C CA . GLY A 1 101 ? 5.401 -2.588 1.428 1.00 95.50 101 GLY A CA 1
ATOM 806 C C . GLY A 1 101 ? 5.878 -2.840 -0.003 1.00 95.50 101 GLY A C 1
ATOM 807 O O . GLY A 1 101 ? 6.667 -3.755 -0.231 1.00 95.50 101 GLY A O 1
ATOM 808 N N . ASN A 1 102 ? 5.481 -1.982 -0.945 1.00 94.31 102 ASN A N 1
ATOM 809 C CA . ASN A 1 102 ? 5.843 -2.127 -2.359 1.00 94.31 102 ASN A CA 1
ATOM 810 C C . ASN A 1 102 ? 7.363 -2.010 -2.570 1.00 94.31 102 ASN A C 1
ATOM 812 O O . ASN A 1 102 ? 7.933 -2.717 -3.397 1.00 94.31 102 ASN A O 1
ATOM 816 N N . LEU A 1 103 ? 8.043 -1.153 -1.798 1.00 93.94 103 LEU A N 1
ATOM 817 C CA . LEU A 1 103 ? 9.502 -1.053 -1.820 1.00 93.94 103 LEU A CA 1
ATOM 818 C C . LEU A 1 103 ? 10.169 -2.333 -1.303 1.00 93.94 103 LEU A C 1
ATOM 820 O O . LEU A 1 103 ? 11.120 -2.811 -1.917 1.00 93.94 103 LEU A O 1
ATOM 824 N N . ALA A 1 104 ? 9.682 -2.896 -0.195 1.00 94.56 104 ALA A N 1
ATOM 825 C CA . ALA A 1 104 ? 10.215 -4.145 0.338 1.00 94.56 104 ALA A CA 1
ATOM 826 C C . ALA A 1 104 ? 10.061 -5.292 -0.668 1.00 94.56 104 ALA A C 1
ATOM 828 O O . ALA A 1 104 ? 11.028 -6.005 -0.932 1.00 94.56 104 ALA A O 1
ATOM 829 N N . SER A 1 105 ? 8.889 -5.426 -1.285 1.00 92.75 105 SER A N 1
ATOM 830 C CA . SER A 1 105 ? 8.679 -6.388 -2.367 1.00 92.75 105 SER A CA 1
ATOM 831 C C . SER A 1 105 ? 9.650 -6.187 -3.528 1.00 92.75 105 SER A C 1
ATOM 833 O O . SER A 1 105 ? 10.338 -7.129 -3.912 1.00 92.75 105 SER A O 1
ATOM 835 N N . ALA A 1 106 ? 9.809 -4.957 -4.024 1.00 90.38 106 ALA A N 1
ATOM 836 C CA . ALA A 1 106 ? 1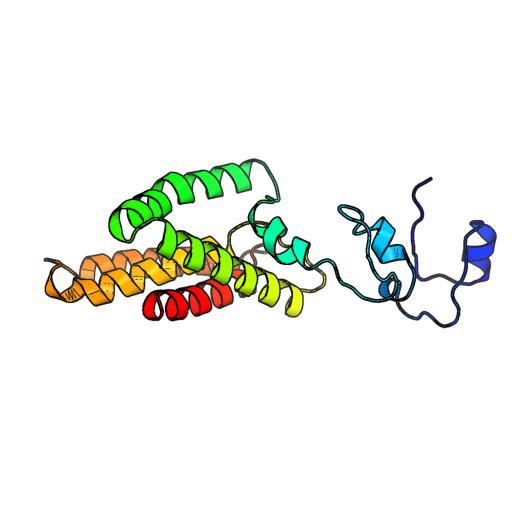0.726 -4.675 -5.127 1.00 90.38 106 ALA A CA 1
ATOM 837 C C . ALA A 1 106 ? 12.186 -5.064 -4.810 1.00 90.38 106 ALA A C 1
ATOM 839 O O . ALA A 1 106 ? 12.939 -5.425 -5.713 1.00 90.38 106 ALA A O 1
ATOM 840 N N . ILE A 1 107 ? 12.581 -5.020 -3.532 1.00 91.38 107 ILE A N 1
ATOM 841 C CA . ILE A 1 107 ? 13.908 -5.441 -3.063 1.00 91.38 107 ILE A CA 1
ATOM 842 C C . ILE A 1 107 ? 14.012 -6.971 -2.969 1.00 91.38 107 ILE A C 1
ATOM 844 O O . ILE A 1 107 ? 15.014 -7.542 -3.402 1.00 91.38 107 ILE A O 1
ATOM 848 N N . PHE A 1 108 ? 13.008 -7.647 -2.403 1.00 90.44 108 PHE A N 1
ATOM 849 C CA . PHE A 1 108 ? 13.057 -9.095 -2.153 1.00 90.44 108 PHE A CA 1
ATOM 850 C C . PHE A 1 108 ? 12.638 -9.951 -3.360 1.00 90.44 108 PHE A C 1
ATOM 852 O O . PHE A 1 108 ? 13.055 -11.105 -3.473 1.00 90.44 108 PHE A O 1
ATOM 859 N N . LEU A 1 109 ? 11.844 -9.399 -4.278 1.00 88.62 109 LEU A N 1
ATOM 860 C CA . LEU A 1 109 ? 11.274 -10.059 -5.456 1.00 88.62 109 LEU A CA 1
ATOM 861 C C . LEU A 1 109 ? 11.501 -9.223 -6.737 1.00 88.62 109 LEU A C 1
ATOM 863 O O . LEU A 1 109 ? 10.552 -8.925 -7.462 1.00 88.62 109 LEU A O 1
ATOM 867 N N . PRO A 1 110 ? 12.760 -8.906 -7.104 1.00 82.62 110 PRO A N 1
ATOM 868 C CA . PRO A 1 110 ? 13.078 -7.937 -8.165 1.00 82.62 110 PRO A CA 1
ATOM 869 C C . PRO A 1 110 ? 12.578 -8.327 -9.566 1.00 82.62 110 PRO A C 1
ATOM 871 O O . PRO A 1 110 ? 12.467 -7.483 -10.451 1.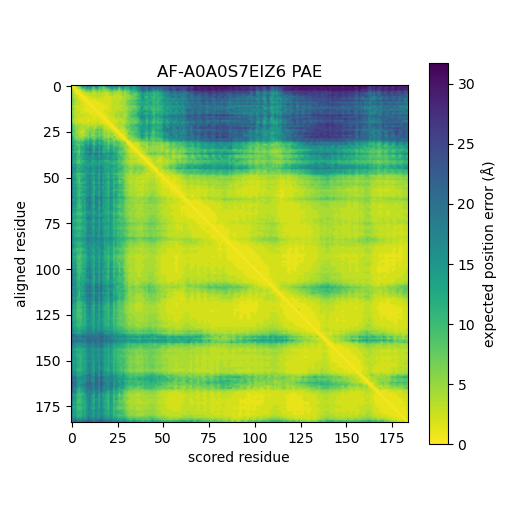00 82.62 110 PRO A O 1
ATOM 874 N N . TYR A 1 111 ? 12.269 -9.607 -9.787 1.00 80.25 111 TYR A N 1
ATOM 875 C CA . TYR A 1 111 ? 11.794 -10.130 -11.071 1.00 80.25 111 TYR A CA 1
ATOM 876 C C . TYR A 1 111 ? 10.270 -10.273 -11.151 1.00 80.25 111 TYR A C 1
ATOM 878 O O . TYR A 1 111 ? 9.756 -10.803 -12.139 1.00 80.25 111 TYR A O 1
ATOM 886 N N . ARG A 1 112 ? 9.530 -9.848 -10.121 1.00 81.75 112 ARG A N 1
ATOM 887 C CA . ARG A 1 112 ? 8.066 -9.860 -10.121 1.00 81.75 112 ARG A CA 1
ATOM 888 C C . ARG A 1 112 ? 7.542 -8.438 -10.050 1.00 81.75 112 ARG A C 1
ATOM 890 O O . ARG A 1 112 ? 7.862 -7.688 -9.140 1.00 81.75 112 ARG A O 1
ATOM 897 N N . ALA A 1 113 ? 6.714 -8.079 -11.023 1.00 83.06 113 ALA A N 1
ATOM 898 C CA . ALA A 1 113 ? 6.000 -6.817 -10.978 1.00 83.06 113 ALA A CA 1
ATOM 899 C C . ALA A 1 113 ? 4.872 -6.914 -9.945 1.00 83.06 113 ALA A C 1
ATOM 901 O O . ALA A 1 113 ? 3.937 -7.698 -10.123 1.00 83.06 113 ALA A O 1
ATOM 902 N N . GLU A 1 114 ? 4.954 -6.099 -8.900 1.00 86.38 114 GLU A N 1
ATOM 903 C CA . GLU A 1 114 ? 3.861 -5.875 -7.961 1.00 86.38 114 GLU A CA 1
ATOM 904 C C . GLU A 1 114 ? 3.214 -4.512 -8.218 1.00 86.38 114 GLU A C 1
ATOM 906 O O . GLU A 1 114 ? 3.883 -3.522 -8.523 1.00 86.38 114 GLU A O 1
ATOM 911 N N . VAL A 1 115 ? 1.888 -4.471 -8.110 1.00 90.81 115 VAL A N 1
ATOM 912 C CA . VAL A 1 115 ? 1.095 -3.246 -8.190 1.00 90.81 115 VAL A CA 1
ATOM 913 C C . VAL A 1 115 ? -0.073 -3.324 -7.222 1.00 90.81 115 VAL A C 1
ATOM 915 O O . VAL A 1 115 ? -0.656 -4.390 -7.017 1.00 90.81 115 VAL A O 1
ATOM 918 N N . GLY A 1 116 ? -0.471 -2.166 -6.716 1.00 93.12 116 GLY A N 1
ATOM 919 C CA . GLY A 1 116 ? -1.692 -1.984 -5.960 1.00 93.12 116 GLY A CA 1
ATOM 920 C C . GLY A 1 116 ? -1.485 -1.642 -4.500 1.00 93.12 116 GLY A C 1
ATOM 921 O O . GLY A 1 116 ? -0.361 -1.493 -4.016 1.00 93.12 116 GLY A O 1
ATOM 922 N N . PRO A 1 117 ? -2.608 -1.468 -3.794 1.00 94.88 117 PRO A N 1
ATOM 923 C CA . PRO A 1 117 ? -2.612 -0.975 -2.432 1.00 94.88 117 PRO A CA 1
ATOM 924 C C . PRO A 1 117 ? -2.482 -2.085 -1.389 1.00 94.88 117 PRO A C 1
ATOM 926 O O . PRO A 1 117 ? -2.814 -1.853 -0.230 1.00 94.88 117 PRO A O 1
ATOM 929 N N . ALA A 1 118 ? -2.060 -3.295 -1.764 1.00 93.56 118 ALA A N 1
ATOM 930 C CA . ALA A 1 118 ? -2.049 -4.439 -0.857 1.00 93.56 118 ALA A CA 1
ATOM 931 C C . ALA A 1 118 ? -1.241 -4.138 0.420 1.00 93.56 118 ALA A C 1
ATOM 933 O O . ALA A 1 118 ? -1.769 -4.266 1.524 1.00 93.56 118 ALA A O 1
ATOM 934 N N . GLY A 1 119 ? -0.025 -3.592 0.289 1.00 94.62 119 GLY A N 1
ATOM 935 C CA . GLY A 1 119 ? 0.764 -3.121 1.436 1.00 94.62 119 GLY A CA 1
ATOM 936 C C . GLY A 1 119 ? 0.013 -2.113 2.320 1.00 94.62 119 GLY A C 1
ATOM 937 O O . GLY A 1 119 ? 0.004 -2.251 3.545 1.00 94.62 119 GLY A O 1
ATOM 938 N N . SER A 1 120 ? -0.703 -1.156 1.716 1.00 96.38 120 SER A N 1
ATOM 939 C CA . SER A 1 120 ? -1.540 -0.189 2.441 1.00 96.38 120 SER A CA 1
ATOM 940 C C . SER A 1 120 ? -2.686 -0.857 3.194 1.00 96.38 120 SER A C 1
ATOM 942 O O . SER A 1 120 ? -2.968 -0.507 4.335 1.00 96.38 120 SER A O 1
ATOM 944 N N . GLN A 1 121 ? -3.361 -1.829 2.581 1.00 95.81 121 GLN A N 1
ATOM 945 C CA . GLN A 1 121 ? -4.485 -2.543 3.192 1.00 95.81 121 GLN A CA 1
ATOM 946 C C . GLN A 1 121 ? -4.041 -3.324 4.433 1.00 95.81 121 GLN A C 1
ATOM 948 O O . GLN A 1 121 ? -4.725 -3.290 5.457 1.00 95.81 121 GLN A O 1
ATOM 953 N N . PHE A 1 122 ? -2.869 -3.961 4.379 1.00 95.94 122 PHE A N 1
ATOM 954 C CA . PHE A 1 122 ? -2.266 -4.605 5.547 1.00 95.94 122 PHE A CA 1
ATOM 955 C C . PHE A 1 122 ? -1.781 -3.592 6.594 1.00 95.94 122 PHE A C 1
ATOM 957 O O . PHE A 1 122 ? -1.898 -3.857 7.790 1.00 95.94 122 PHE A O 1
ATOM 964 N N . GLY A 1 123 ? -1.324 -2.406 6.186 1.00 96.94 123 GLY A N 1
ATOM 965 C CA . GLY A 1 123 ? -1.041 -1.308 7.115 1.00 96.94 123 GLY A CA 1
ATOM 966 C C . GLY A 1 123 ? -2.287 -0.813 7.860 1.00 96.94 123 GLY A C 1
ATOM 967 O O . GLY A 1 123 ? -2.248 -0.574 9.065 1.00 96.94 123 GLY A O 1
ATOM 968 N N . ILE A 1 124 ? -3.429 -0.743 7.175 1.00 97.00 124 ILE A N 1
ATOM 969 C CA . ILE A 1 124 ? -4.732 -0.412 7.772 1.00 97.00 124 ILE A CA 1
ATOM 970 C C . ILE A 1 124 ? -5.228 -1.532 8.691 1.00 97.00 124 ILE A C 1
ATOM 972 O O . ILE A 1 124 ? -5.784 -1.264 9.755 1.00 97.00 124 ILE A O 1
ATOM 976 N N . LEU A 1 125 ? -4.975 -2.792 8.334 1.00 96.12 125 LEU A N 1
ATOM 977 C CA . LEU A 1 125 ? -5.231 -3.929 9.215 1.00 96.12 125 LEU A CA 1
ATOM 978 C C . LEU A 1 125 ? -4.406 -3.837 10.509 1.00 96.12 125 LEU A C 1
ATOM 980 O O . LEU A 1 125 ? -4.931 -4.113 11.585 1.00 96.12 125 LEU A O 1
ATOM 984 N N . ALA A 1 126 ? -3.147 -3.398 10.429 1.00 96.75 126 ALA A N 1
ATOM 985 C CA . ALA A 1 126 ? -2.324 -3.127 11.605 1.00 96.75 126 ALA A CA 1
ATOM 986 C C . ALA A 1 126 ? -2.865 -1.955 12.442 1.00 96.75 126 ALA A C 1
ATOM 988 O O . ALA A 1 126 ? -2.905 -2.049 13.668 1.00 96.75 126 ALA A O 1
ATOM 989 N N . CYS A 1 127 ? -3.354 -0.894 11.793 1.00 96.50 127 CYS A N 1
ATOM 990 C CA . CYS A 1 127 ? -4.026 0.223 12.462 1.00 96.50 127 CYS A CA 1
ATOM 991 C C . CYS A 1 127 ? -5.234 -0.252 13.287 1.00 96.50 127 CYS A C 1
ATOM 993 O O . CYS A 1 127 ? -5.359 0.113 14.453 1.00 96.50 127 CYS A O 1
ATOM 995 N N . LEU A 1 128 ? -6.055 -1.168 12.753 1.00 95.12 128 LEU A N 1
ATOM 996 C CA . LEU A 1 128 ? -7.166 -1.770 13.506 1.00 95.12 128 LEU A CA 1
ATOM 997 C C . LEU A 1 128 ? -6.714 -2.480 14.791 1.00 95.12 128 LEU A C 1
ATOM 999 O O . LEU A 1 128 ? -7.436 -2.438 15.786 1.00 95.12 128 LEU A O 1
ATOM 1003 N N . PHE A 1 129 ? -5.546 -3.134 14.795 1.00 95.50 129 PHE A N 1
ATOM 1004 C CA . PHE A 1 129 ? -5.005 -3.724 16.025 1.00 95.50 129 PHE A CA 1
ATOM 1005 C C . PHE A 1 129 ? -4.640 -2.653 17.046 1.00 95.50 129 PHE A C 1
ATOM 1007 O O . PHE A 1 129 ? -4.952 -2.815 18.224 1.00 95.50 129 PHE A O 1
ATOM 1014 N N . VAL A 1 130 ? -4.007 -1.563 16.608 1.00 95.19 130 VAL A N 1
ATOM 1015 C CA . VAL A 1 130 ? -3.638 -0.451 17.493 1.00 95.19 130 VAL A CA 1
ATOM 1016 C C . VAL A 1 130 ? -4.885 0.187 18.103 1.00 95.19 130 VAL A C 1
ATOM 1018 O O . VAL A 1 130 ? -4.960 0.309 19.324 1.00 95.19 130 VAL A O 1
ATOM 1021 N N . GLU A 1 131 ? -5.903 0.480 17.295 1.00 93.25 131 GLU A N 1
ATOM 1022 C CA . GLU A 1 131 ? -7.184 1.023 17.767 1.00 93.25 131 GLU A CA 1
ATOM 1023 C C . GLU A 1 131 ? -7.897 0.077 18.745 1.00 93.25 131 GLU A C 1
ATOM 1025 O O . GLU A 1 131 ? -8.456 0.509 19.758 1.00 93.25 131 GLU A O 1
ATOM 1030 N N . LEU A 1 132 ? -7.839 -1.235 18.491 1.00 93.38 132 LEU A N 1
ATOM 1031 C CA . LEU A 1 132 ? -8.383 -2.245 19.396 1.00 93.38 132 LEU A CA 1
ATOM 1032 C C . LEU A 1 132 ? -7.650 -2.262 20.744 1.00 93.38 132 LEU A C 1
ATOM 1034 O O . LEU A 1 132 ? -8.299 -2.363 21.786 1.00 93.38 132 LEU A O 1
ATOM 1038 N N . PHE A 1 133 ? -6.317 -2.171 20.742 1.00 93.19 133 PHE A N 1
ATOM 1039 C CA . PHE A 1 133 ? -5.527 -2.125 21.974 1.00 93.19 133 PHE A CA 1
ATOM 1040 C C . PHE A 1 133 ? -5.754 -0.829 22.754 1.00 93.19 133 PHE A C 1
ATOM 1042 O O . PHE A 1 133 ? -5.876 -0.872 23.978 1.00 93.19 133 PHE A O 1
ATOM 1049 N N . GLN A 1 134 ? -5.879 0.306 22.067 1.00 91.69 134 GLN A N 1
ATOM 1050 C CA . GLN A 1 134 ? -6.198 1.589 22.697 1.00 91.69 134 GLN A CA 1
ATOM 1051 C C . GLN A 1 134 ? -7.611 1.593 23.298 1.00 91.69 134 GLN A C 1
ATOM 1053 O O . GLN A 1 134 ? -7.823 2.103 24.396 1.00 91.69 134 GLN A O 1
ATOM 1058 N N . SER A 1 135 ? -8.566 0.943 22.632 1.00 91.38 135 SER A N 1
ATOM 1059 C CA . SER A 1 135 ? -9.962 0.858 23.079 1.00 91.38 135 SER A CA 1
ATOM 1060 C C . SER A 1 135 ? -10.245 -0.330 24.010 1.00 91.38 135 SER A C 1
ATOM 1062 O O . SER A 1 135 ? -11.398 -0.578 24.367 1.00 91.38 135 SER A O 1
ATOM 1064 N N . TRP A 1 136 ? -9.221 -1.079 24.434 1.00 92.50 136 TRP A N 1
ATOM 1065 C CA . TRP A 1 136 ? -9.381 -2.376 25.107 1.00 92.50 136 TRP A CA 1
ATOM 1066 C C . TRP A 1 136 ? -10.230 -2.321 26.383 1.00 92.50 136 TRP A C 1
ATOM 1068 O O . TRP A 1 136 ? -10.978 -3.255 26.661 1.00 92.50 136 TRP A O 1
ATOM 1078 N N . GLN A 1 137 ? -10.129 -1.227 27.145 1.00 90.69 137 GLN A N 1
ATOM 1079 C CA . GLN A 1 137 ? -10.878 -1.024 28.395 1.00 90.69 137 GLN A CA 1
ATOM 1080 C C . GLN A 1 137 ? -12.329 -0.569 28.170 1.00 90.69 137 GLN A C 1
ATOM 1082 O O . GLN A 1 137 ? -13.154 -0.687 29.069 1.00 90.69 137 GLN A O 1
ATOM 1087 N N . ILE A 1 138 ? -12.637 -0.034 26.985 1.00 90.19 138 ILE A N 1
ATOM 1088 C CA . ILE A 1 138 ? -13.959 0.506 26.637 1.00 90.19 138 ILE A CA 1
ATOM 1089 C C . ILE A 1 138 ? -14.834 -0.587 26.007 1.00 90.19 138 ILE A C 1
ATOM 1091 O O . ILE A 1 138 ? -16.055 -0.575 26.154 1.00 90.19 138 ILE A O 1
ATOM 1095 N N . LEU A 1 139 ? -14.227 -1.551 25.309 1.00 88.56 139 LEU A N 1
ATOM 1096 C CA . LEU A 1 139 ? -14.960 -2.659 24.704 1.00 88.56 139 LEU A CA 1
ATOM 1097 C C . LEU A 1 139 ? -15.523 -3.616 25.764 1.00 88.56 139 LEU A C 1
ATOM 1099 O O . LEU A 1 139 ? -14.800 -4.116 26.617 1.00 88.56 139 LEU A O 1
ATOM 1103 N N . GLU A 1 140 ? -16.792 -4.006 25.611 1.00 87.00 140 GLU A N 1
ATOM 1104 C CA . GLU A 1 140 ? -17.422 -5.027 26.465 1.00 87.00 140 GLU A CA 1
ATOM 1105 C C . GLU A 1 140 ? -16.775 -6.418 26.324 1.00 87.00 140 GLU A C 1
ATOM 1107 O O . GLU A 1 140 ? -16.805 -7.232 27.246 1.00 87.00 140 GLU A O 1
ATOM 1112 N N . ARG A 1 141 ? -16.239 -6.741 25.135 1.00 91.06 141 ARG A N 1
ATOM 1113 C CA . ARG A 1 141 ? -15.685 -8.069 24.799 1.00 91.06 141 ARG A CA 1
ATOM 1114 C C . ARG A 1 141 ? -14.409 -7.967 23.948 1.00 91.06 141 ARG A C 1
ATOM 1116 O O . ARG A 1 141 ? -14.403 -8.442 22.806 1.00 91.06 141 ARG A O 1
ATOM 1123 N N . PRO A 1 142 ? -13.314 -7.397 24.482 1.00 91.06 142 PRO A N 1
ATOM 1124 C CA . PRO A 1 142 ? -12.107 -7.106 23.707 1.00 91.06 142 PRO A CA 1
ATOM 1125 C C . PRO A 1 142 ? -11.455 -8.377 23.148 1.00 91.06 142 PRO A C 1
ATOM 1127 O O . PRO A 1 142 ? -11.070 -8.416 21.983 1.00 91.06 142 PRO A O 1
ATOM 1130 N N . TRP A 1 143 ? -11.456 -9.473 23.914 1.00 93.38 143 TRP A N 1
ATOM 1131 C CA . TRP A 1 143 ? -10.918 -10.759 23.459 1.00 93.38 143 TRP A CA 1
ATOM 1132 C C . TRP A 1 143 ? -11.643 -11.332 22.238 1.00 93.38 143 TRP A C 1
ATOM 1134 O O . TRP A 1 143 ? -11.005 -11.918 21.369 1.00 93.38 143 TRP A O 1
ATOM 1144 N N . ARG A 1 144 ? -12.966 -11.149 22.125 1.00 93.50 144 ARG A N 1
ATOM 1145 C CA . ARG A 1 144 ? -13.725 -11.626 20.957 1.00 93.50 144 ARG A CA 1
ATOM 1146 C C . ARG A 1 144 ? -13.421 -10.792 19.712 1.00 93.50 144 ARG A C 1
ATOM 1148 O O . ARG A 1 144 ? -13.370 -11.335 18.610 1.00 93.50 144 ARG A O 1
ATOM 1155 N N . ALA A 1 145 ? -13.232 -9.485 19.882 1.00 92.81 145 ALA A N 1
ATOM 1156 C CA . ALA A 1 145 ? -12.810 -8.605 18.797 1.00 92.81 145 ALA A CA 1
ATOM 1157 C C . ALA A 1 145 ? -11.384 -8.947 18.338 1.00 92.81 145 ALA A C 1
ATOM 1159 O O . ALA A 1 145 ? -11.154 -9.107 17.140 1.00 92.81 145 ALA A O 1
ATOM 1160 N N . PHE A 1 146 ? -10.469 -9.172 19.286 1.00 94.62 146 PHE A N 1
ATOM 1161 C CA . PHE A 1 146 ? -9.097 -9.586 19.005 1.00 94.62 146 PHE A CA 1
ATOM 1162 C C . PHE A 1 146 ? -9.037 -10.919 18.264 1.00 94.62 146 PHE A C 1
ATOM 1164 O O . PHE A 1 146 ? -8.396 -10.997 17.224 1.00 94.62 146 PHE A O 1
ATOM 1171 N N . THR A 1 147 ? -9.730 -11.962 18.735 1.00 94.44 147 THR A N 1
ATOM 1172 C CA . THR A 1 147 ? -9.701 -13.269 18.057 1.00 94.44 147 THR A CA 1
ATOM 1173 C C . THR A 1 147 ? -10.294 -13.203 16.658 1.00 94.44 147 THR A C 1
ATOM 1175 O O . THR A 1 147 ? -9.755 -13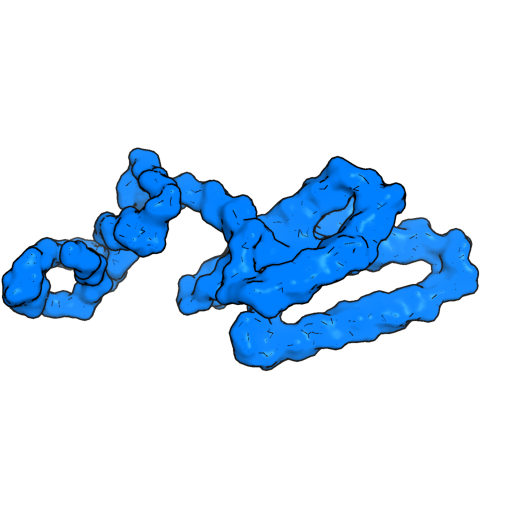.826 15.749 1.00 94.44 147 THR A O 1
ATOM 1178 N N . LYS A 1 148 ? -11.354 -12.411 16.450 1.00 94.31 148 LYS A N 1
ATOM 1179 C CA . LYS A 1 148 ? -11.911 -12.169 15.113 1.00 94.31 148 LYS A CA 1
ATOM 1180 C C . LYS A 1 148 ? -10.886 -11.488 14.201 1.00 94.31 148 LYS A C 1
ATOM 1182 O O . LYS A 1 148 ? -10.675 -11.952 13.084 1.00 94.31 148 LYS A O 1
ATOM 1187 N N . LEU A 1 149 ? -10.248 -10.414 14.666 1.00 94.12 149 LEU A N 1
ATOM 1188 C CA . LEU A 1 149 ? -9.262 -9.666 13.882 1.00 94.12 149 LEU A CA 1
ATOM 1189 C C . LEU A 1 149 ? -7.997 -10.493 13.603 1.00 94.12 149 LEU A C 1
ATOM 1191 O O . LEU A 1 149 ? -7.486 -10.488 12.483 1.00 94.12 149 LEU A O 1
ATOM 1195 N N . ALA A 1 150 ? -7.537 -11.265 14.588 1.00 95.44 150 ALA A N 1
ATOM 1196 C CA . ALA A 1 150 ? -6.423 -12.194 14.453 1.00 95.44 150 ALA A CA 1
ATOM 1197 C C . ALA A 1 150 ? -6.740 -13.316 13.456 1.00 95.44 150 ALA A C 1
ATOM 1199 O O . ALA A 1 150 ? -5.926 -13.588 12.579 1.00 95.44 150 ALA A O 1
ATOM 1200 N N . ALA A 1 151 ? -7.934 -13.914 13.520 1.00 95.56 151 ALA A N 1
ATOM 1201 C CA . ALA A 1 151 ? -8.355 -14.942 12.568 1.00 95.56 151 ALA A CA 1
ATOM 1202 C C . ALA A 1 151 ? -8.413 -14.404 11.129 1.00 95.56 151 ALA A C 1
ATOM 1204 O O . ALA A 1 151 ? -7.929 -15.064 10.212 1.00 95.56 151 ALA A O 1
ATOM 1205 N N . ILE A 1 152 ? -8.944 -13.190 10.937 1.00 92.81 152 ILE A N 1
ATOM 1206 C CA . ILE A 1 152 ? -8.967 -12.513 9.631 1.00 92.81 152 ILE A CA 1
ATOM 1207 C C . ILE A 1 152 ? -7.540 -12.258 9.126 1.00 92.81 152 ILE A C 1
ATOM 1209 O O . ILE A 1 152 ? -7.236 -12.542 7.971 1.00 92.81 152 ILE A O 1
ATOM 1213 N N . SER A 1 153 ? -6.652 -11.772 9.993 1.00 93.50 153 SER A N 1
ATOM 1214 C CA . SER A 1 153 ? -5.253 -11.509 9.636 1.00 93.50 153 SER A CA 1
ATOM 1215 C C . SER A 1 153 ? -4.516 -12.782 9.228 1.00 93.50 153 SER A C 1
ATOM 1217 O O . SER A 1 153 ? -3.892 -12.818 8.172 1.00 93.50 153 SER A O 1
ATOM 1219 N N . VAL A 1 154 ? -4.634 -13.853 10.020 1.00 93.94 154 VAL A N 1
ATOM 1220 C CA . VAL A 1 154 ? -4.027 -15.158 9.713 1.00 93.94 154 VAL A CA 1
ATOM 1221 C C . VAL A 1 154 ? -4.570 -15.716 8.401 1.00 93.94 154 VAL A C 1
ATOM 1223 O O . VAL A 1 154 ? -3.795 -16.219 7.589 1.00 93.94 154 VAL A O 1
ATOM 1226 N N . PHE A 1 155 ? -5.878 -15.598 8.162 1.00 92.38 155 PHE A N 1
ATOM 1227 C CA . PHE A 1 155 ? -6.493 -15.991 6.898 1.00 92.38 155 PHE A CA 1
ATOM 1228 C C . PHE A 1 155 ? -5.853 -15.249 5.720 1.00 92.38 155 PHE A C 1
ATOM 1230 O O . PHE A 1 155 ? -5.372 -15.905 4.802 1.00 92.38 155 PHE A O 1
ATOM 1237 N N . PHE A 1 156 ? -5.744 -13.917 5.770 1.00 91.44 156 PHE A N 1
ATOM 1238 C CA . PHE A 1 156 ? -5.134 -13.135 4.689 1.00 91.44 156 PHE A CA 1
ATOM 1239 C C . PHE A 1 156 ? -3.642 -13.429 4.480 1.00 91.44 156 PHE A C 1
ATOM 1241 O O . PHE A 1 156 ? -3.223 -13.615 3.339 1.00 91.44 156 PHE A O 1
ATOM 1248 N N . PHE A 1 157 ? -2.848 -13.557 5.546 1.00 91.44 157 PHE A N 1
ATOM 1249 C CA . PHE A 1 157 ? -1.440 -13.957 5.420 1.00 91.44 157 PHE A CA 1
ATOM 1250 C C . PHE A 1 157 ? -1.276 -15.380 4.862 1.00 91.44 157 PHE A C 1
ATOM 1252 O O . PHE A 1 157 ? -0.308 -15.652 4.150 1.00 91.44 157 PHE A O 1
ATOM 1259 N N . SER A 1 158 ? -2.241 -16.273 5.112 1.00 89.69 158 SER A N 1
ATOM 1260 C CA . SER A 1 158 ? -2.243 -17.622 4.534 1.00 89.69 158 SER A CA 1
ATOM 1261 C C . SER A 1 158 ? -2.447 -17.601 3.017 1.00 89.69 158 SER A C 1
ATOM 1263 O O . SER A 1 158 ? -1.857 -18.428 2.327 1.00 89.69 158 SER A O 1
ATOM 1265 N N . PHE A 1 159 ? -3.207 -16.642 2.464 1.00 86.12 159 PHE A N 1
ATOM 1266 C CA . PHE A 1 159 ? -3.287 -16.476 1.003 1.00 86.12 159 PHE A CA 1
ATOM 1267 C C . PHE A 1 159 ? -1.939 -16.125 0.396 1.00 86.12 159 PHE A C 1
ATOM 1269 O O . PHE A 1 159 ? -1.665 -16.540 -0.719 1.00 86.12 159 PHE A O 1
ATOM 1276 N N . GLY A 1 160 ? -1.057 -15.444 1.122 1.00 78.75 160 GLY A N 1
ATOM 1277 C CA . GLY A 1 160 ? 0.288 -15.177 0.629 1.00 78.75 160 GLY A CA 1
ATOM 1278 C C . GLY A 1 160 ? 1.195 -16.401 0.485 1.00 78.75 160 GLY A C 1
ATOM 1279 O O . GLY A 1 160 ? 2.311 -16.275 -0.009 1.00 78.75 160 GLY A O 1
ATOM 1280 N N . LEU A 1 161 ? 0.732 -17.592 0.880 1.00 80.69 161 LEU A N 1
ATOM 1281 C CA . LEU A 1 161 ? 1.374 -18.858 0.514 1.00 80.69 161 LEU A CA 1
ATOM 1282 C C . LEU A 1 161 ? 1.045 -19.283 -0.926 1.00 80.69 161 LEU A C 1
ATOM 1284 O O . LEU A 1 161 ? 1.714 -20.158 -1.477 1.00 80.69 161 LEU A O 1
ATOM 1288 N N . LEU A 1 162 ? 0.010 -18.699 -1.538 1.00 84.06 162 LEU A N 1
ATOM 1289 C CA . LEU A 1 162 ? -0.336 -18.954 -2.929 1.00 84.06 162 LEU A CA 1
ATOM 1290 C C . LEU A 1 162 ? 0.682 -18.290 -3.861 1.00 84.06 162 LEU A C 1
ATOM 1292 O O . LEU A 1 162 ? 1.162 -17.185 -3.591 1.00 84.06 162 LEU A O 1
ATOM 1296 N N . PRO A 1 163 ? 0.979 -18.922 -5.009 1.00 75.12 163 PRO A N 1
ATOM 1297 C CA . PRO A 1 163 ? 1.786 -18.279 -6.029 1.00 75.12 163 PRO A CA 1
ATOM 1298 C C . PRO A 1 163 ? 1.105 -16.975 -6.464 1.00 75.12 163 PRO A C 1
ATOM 1300 O O . PRO A 1 163 ? -0.117 -16.935 -6.594 1.00 75.12 163 PRO A O 1
ATOM 1303 N N . TRP A 1 164 ? 1.914 -15.944 -6.730 1.00 75.94 164 TRP A N 1
ATOM 1304 C CA . TRP A 1 164 ? 1.493 -14.605 -7.187 1.00 75.94 164 TRP A CA 1
ATOM 1305 C C . TRP A 1 164 ? 1.006 -13.635 -6.110 1.00 75.94 164 TRP A C 1
ATOM 1307 O O . TRP A 1 164 ? 0.721 -12.491 -6.452 1.00 75.94 164 TRP A O 1
ATOM 1317 N N . ILE A 1 165 ? 0.957 -14.045 -4.842 1.00 82.19 165 ILE A N 1
ATOM 1318 C CA . ILE A 1 165 ? 0.638 -13.140 -3.737 1.00 82.19 165 ILE A CA 1
ATOM 1319 C C . ILE A 1 165 ? 1.927 -12.745 -3.015 1.00 82.19 165 ILE A C 1
ATOM 1321 O O . ILE A 1 165 ? 2.726 -13.601 -2.636 1.00 82.19 165 ILE A O 1
ATOM 1325 N N . ASP A 1 166 ? 2.132 -11.439 -2.853 1.00 85.81 166 ASP A N 1
ATOM 1326 C CA . ASP A 1 166 ? 3.361 -10.887 -2.294 1.00 85.81 166 ASP A CA 1
ATOM 1327 C C . ASP A 1 166 ? 3.284 -10.731 -0.774 1.00 85.81 166 ASP A C 1
ATOM 1329 O O . ASP A 1 166 ? 2.774 -9.753 -0.223 1.00 85.81 166 ASP A O 1
ATOM 1333 N N . ASN A 1 167 ? 3.818 -11.722 -0.066 1.00 91.31 167 ASN A N 1
ATOM 1334 C CA . ASN A 1 167 ? 3.874 -11.665 1.387 1.00 91.31 167 ASN A CA 1
ATOM 1335 C C . ASN A 1 167 ? 4.910 -10.671 1.927 1.00 91.31 167 ASN A C 1
ATOM 1337 O O . ASN A 1 167 ? 4.754 -10.226 3.064 1.00 91.31 167 ASN A O 1
ATOM 1341 N N . PHE A 1 168 ? 5.940 -10.298 1.160 1.0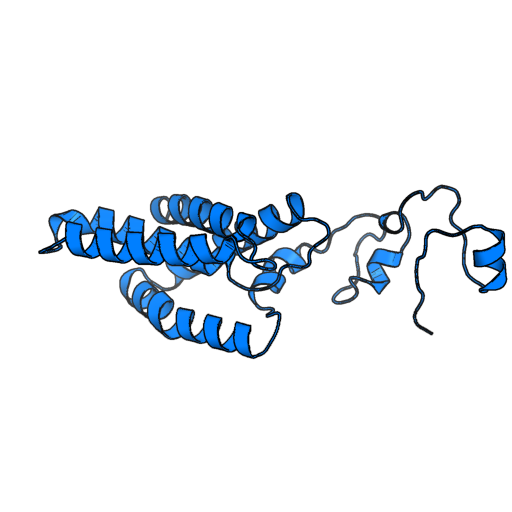0 92.81 168 PHE A N 1
ATOM 1342 C CA . PHE A 1 168 ? 6.908 -9.301 1.621 1.00 92.81 168 PHE A CA 1
ATOM 1343 C C . PHE A 1 168 ? 6.244 -7.930 1.708 1.00 92.81 168 PHE A C 1
ATOM 1345 O O . PHE A 1 168 ? 6.357 -7.269 2.744 1.00 92.81 168 PHE A O 1
ATOM 1352 N N . ALA A 1 169 ? 5.467 -7.548 0.692 1.00 93.88 169 ALA A N 1
ATOM 1353 C CA . ALA A 1 169 ? 4.687 -6.317 0.735 1.00 93.88 169 ALA A CA 1
ATOM 1354 C C . ALA A 1 169 ? 3.656 -6.316 1.868 1.00 93.88 169 ALA A C 1
ATOM 1356 O O . ALA A 1 169 ? 3.546 -5.327 2.596 1.00 93.88 169 ALA A O 1
ATOM 1357 N N . HIS A 1 170 ? 2.945 -7.427 2.078 1.00 95.31 170 HIS A N 1
ATOM 1358 C CA . HIS A 1 170 ? 1.963 -7.543 3.158 1.00 95.31 170 HIS A CA 1
ATOM 1359 C C . HIS A 1 170 ? 2.596 -7.407 4.548 1.00 95.31 170 HIS A C 1
ATOM 1361 O O . HIS A 1 170 ? 2.101 -6.653 5.385 1.00 95.31 170 HIS A O 1
ATOM 1367 N N . VAL A 1 171 ? 3.698 -8.119 4.809 1.00 95.75 171 VAL A N 1
ATOM 1368 C CA . VAL A 1 171 ? 4.372 -8.108 6.116 1.00 95.75 171 VAL A CA 1
ATOM 1369 C C . VAL A 1 171 ? 5.008 -6.746 6.387 1.00 95.75 171 VAL A C 1
ATOM 1371 O O . VAL A 1 171 ? 4.804 -6.178 7.460 1.00 95.75 171 VAL A O 1
ATOM 1374 N N . CYS A 1 172 ? 5.741 -6.184 5.424 1.00 96.81 172 CYS A N 1
ATOM 1375 C CA . CYS A 1 172 ? 6.371 -4.875 5.589 1.00 96.81 172 CYS A CA 1
ATOM 1376 C C . CYS A 1 172 ? 5.339 -3.739 5.657 1.00 96.81 172 CYS A C 1
ATOM 1378 O O . CYS A 1 172 ? 5.509 -2.806 6.446 1.00 96.81 172 CYS A O 1
ATOM 1380 N N . GLY A 1 173 ? 4.237 -3.838 4.908 1.00 96.94 173 GLY A N 1
ATOM 1381 C CA . GLY A 1 173 ? 3.092 -2.931 5.012 1.00 96.94 173 GLY A CA 1
ATOM 1382 C C . GLY A 1 173 ? 2.417 -3.000 6.384 1.00 96.94 173 GLY A C 1
ATOM 1383 O O . GLY A 1 173 ? 2.180 -1.970 7.011 1.00 96.94 173 GLY A O 1
ATOM 1384 N N . PHE A 1 174 ? 2.198 -4.206 6.917 1.00 97.50 174 PHE A N 1
ATOM 1385 C CA . PHE A 1 174 ? 1.648 -4.399 8.261 1.00 97.50 174 PHE A CA 1
ATOM 1386 C C . PHE A 1 174 ? 2.559 -3.813 9.349 1.00 97.50 174 PHE A C 1
ATOM 1388 O O . PHE A 1 174 ? 2.100 -3.053 10.198 1.00 97.50 174 PHE A O 1
ATOM 1395 N N . LEU A 1 175 ? 3.858 -4.130 9.319 1.00 97.62 175 LEU A N 1
ATOM 1396 C CA . LEU A 1 175 ? 4.821 -3.640 10.312 1.00 97.62 175 LEU A CA 1
ATOM 1397 C C . LEU A 1 175 ? 4.933 -2.113 10.286 1.00 97.62 175 LEU A C 1
ATOM 1399 O O . LEU A 1 175 ? 4.841 -1.472 11.331 1.00 97.62 175 LEU A O 1
ATOM 1403 N N . SER A 1 176 ? 5.094 -1.522 9.101 1.00 97.44 176 SER A N 1
ATOM 1404 C CA . SER A 1 176 ? 5.152 -0.063 8.961 1.00 97.44 176 SER A CA 1
ATOM 1405 C C . SER A 1 176 ? 3.845 0.600 9.399 1.00 97.44 176 SER A C 1
ATOM 1407 O O . SER A 1 176 ? 3.886 1.557 10.167 1.00 97.44 176 SER A O 1
ATOM 1409 N N . GLY A 1 177 ? 2.687 0.059 9.008 1.00 97.25 177 GLY A N 1
ATOM 1410 C CA . GLY A 1 177 ? 1.379 0.548 9.446 1.00 97.25 177 GLY A CA 1
ATOM 1411 C C . GLY A 1 177 ? 1.186 0.487 10.961 1.00 97.25 177 GLY A C 1
ATOM 1412 O O . GLY A 1 177 ? 0.660 1.437 11.539 1.00 97.25 177 GLY A O 1
ATOM 1413 N N . PHE A 1 178 ? 1.669 -0.571 11.622 1.00 97.12 178 PHE A N 1
ATOM 1414 C CA . PHE A 1 178 ? 1.641 -0.696 13.081 1.00 97.12 178 PHE A CA 1
ATOM 1415 C C . PHE A 1 178 ? 2.404 0.452 13.749 1.00 97.12 178 PHE A C 1
ATOM 1417 O O . PHE A 1 178 ? 1.835 1.163 14.574 1.00 97.12 178 PHE A O 1
ATOM 1424 N N . PHE A 1 179 ? 3.661 0.689 13.355 1.00 97.06 179 PHE A N 1
ATOM 1425 C CA . PHE A 1 179 ? 4.472 1.772 13.923 1.00 97.06 179 PHE A CA 1
ATOM 1426 C C . PHE A 1 179 ? 3.914 3.162 13.597 1.00 97.06 179 PHE A C 1
ATOM 1428 O O . PHE A 1 179 ? 3.858 4.019 14.479 1.00 97.06 179 PHE A O 1
ATOM 1435 N N . LEU A 1 180 ? 3.450 3.382 12.364 1.00 96.12 180 LEU A N 1
ATOM 1436 C CA . LEU A 1 180 ? 2.831 4.646 11.953 1.00 96.12 180 LEU A CA 1
ATOM 1437 C C . LEU A 1 180 ? 1.562 4.948 12.757 1.00 96.12 180 LEU A C 1
ATOM 1439 O O . LEU A 1 180 ? 1.341 6.095 13.121 1.00 96.12 180 LEU A O 1
ATOM 1443 N N . SER A 1 181 ? 0.769 3.927 13.089 1.00 95.06 181 SER A N 1
ATOM 1444 C CA . SER A 1 181 ? -0.463 4.086 13.875 1.00 95.06 181 SER A CA 1
ATOM 1445 C C . SER A 1 181 ? -0.221 4.460 15.340 1.00 95.06 181 SER A C 1
ATOM 1447 O O . SER A 1 181 ? -1.142 4.940 15.994 1.00 95.06 181 SER A O 1
ATOM 1449 N N . PHE A 1 182 ? 0.982 4.219 15.876 1.00 92.25 182 PHE A N 1
ATOM 1450 C CA . PHE A 1 182 ? 1.387 4.738 17.190 1.00 92.25 182 PHE A CA 1
ATOM 1451 C C . PHE A 1 182 ? 1.954 6.155 17.115 1.00 92.25 182 PHE A C 1
ATOM 1453 O O . PHE A 1 182 ? 1.874 6.890 18.096 1.00 92.25 182 PHE A O 1
ATOM 1460 N N . ALA A 1 183 ? 2.581 6.509 15.993 1.00 92.38 183 ALA A N 1
ATOM 1461 C CA . ALA A 1 183 ? 3.215 7.809 15.810 1.00 92.38 183 ALA A CA 1
ATOM 1462 C C . ALA A 1 183 ? 2.202 8.928 15.516 1.00 92.38 183 ALA A C 1
ATOM 1464 O O . ALA A 1 183 ? 2.406 10.060 15.954 1.00 92.38 183 ALA A O 1
ATOM 1465 N N . PHE A 1 184 ? 1.142 8.604 14.774 1.00 85.94 184 PHE A N 1
ATOM 1466 C CA . PHE A 1 184 ? 0.044 9.499 14.406 1.00 85.94 184 PHE A CA 1
ATOM 1467 C C . PHE A 1 184 ? -1.250 9.036 15.055 1.00 85.94 184 PHE A C 1
ATOM 1469 O O . PHE A 1 184 ? -2.092 9.904 15.363 1.00 85.94 184 PHE A O 1
#